Protein AF-A0A2G9U8S4-F1 (afdb_monomer)

Mean predicted aligned error: 13.21 Å

InterPro domains:
  IPR004245 Protein of unknown function DUF229 [PF02995] (72-322)
  IPR004245 Protein of unknown function DUF229 [PTHR10974] (72-322)
  IPR004245 Protein of unknown function DUF229 [cd16021] (72-322)
  IPR017850 Alkaline-phosphatase-like, core domain superfamily [SSF53649] (134-239)

pLDDT: mean 77.49, std 20.23, range [31.69, 98.19]

Foldseek 3Di:
DDDDDDDDDDPPVDPDDPPDDCPPPVNVVVDPPPDDVCPPPPPPDDQQWDDDPNWIWGNDPDDPPGDTDFDDFLVFLVCCCCVFQVWDKQQQEFEPDQDLAQLVCCQWAVWGADKADDVVVVDDIRDGPDYPCRQFADACLPGRTLQNLCVVLFAAEAEEELALCDRSQPPHGDYHPDDSGNYYCNVVRCCLVVVVDPVSVVCPDVVNVDDSVVVQLVVVVVQVVPPPPHHHDYDYHYCVQPVPFLVSSNVCSVVSSVSVDVVGDDGDDDDHRPPCSRRPIDIDGDDPCCVVPHCVSVVSNVVSVDNHYSNVVSVVSVVVSD

Sequence (322 aa):
SAKASDKADRPLDGCILPNFDPWDKDILPFVELDYDPLKNCHRKFKPLTKLRKGNLTIDVDDNNDNITCWGRNLPQTVQFLEKAMQAVSFPYLNRIGLNSRPNGVAMWFGKRMERVDRSLFGLPSLEVDWTYESFCYRYLDNETTLFKEFSNKGYKTLLAEDWMKGTLNWPDCWGFRNQPTDHYMRPFQVALEKNASKVLENTYSPANCIEQHRDVLRYLQDFIHSYKDHPKFGWIWLSLLSHSRESGTIHADSDFQRFLLDNKEKIARTKLGNLEENNPMFLMTVPKSLREGTDILSILRENAARLQTPYDIRATFLDIIK

Radius of gyration: 25.98 Å; Cα contacts (8 Å, |Δi|>4): 400; chains: 1; bounding box: 72×68×66 Å

Nearest PDB structures (foldseek):
  9fvt-assembly1_D  TM=5.138E-01  e=4.220E+00  Ochrovirga pacifica

Secondary structure (DSSP, 8-state):
----------TTS--------TT-TTTGGG--TT--TTTT--TTPPPSEEEETTEEEE--TTS----B----SSHHHHHHHHHHH-PEEETTBPPSSSSHHHHHHHHHT----S-B--GGGT---B--SS-HHHHHTSB-TTS--HHHHHHHTT-EEEEEES-TT-TTTTTT--B-SS-SSSEE-HHHHHHHHTT-SHHHHHHTSGGGT--HHHHHHHHHHHHHHS-TTS-EEEEEE--TTTSS-THHHHHHHHHHHHHHHHTT--------TTTSTTS--EEE---HHHHHHSTHHHHHHHHHTS-B-HHHHHHHHHHHT-

Structure (mmCIF, N/CA/C/O backbone):
data_AF-A0A2G9U8S4-F1
#
_entry.id   AF-A0A2G9U8S4-F1
#
loop_
_atom_site.group_PDB
_atom_site.id
_atom_site.type_symbol
_atom_site.label_atom_id
_atom_site.label_alt_id
_atom_site.label_comp_id
_atom_site.label_asym_id
_atom_site.label_entity_id
_atom_site.label_seq_id
_atom_site.pdbx_PDB_ins_code
_atom_site.Cartn_x
_atom_site.Cartn_y
_atom_site.Cartn_z
_atom_site.occupancy
_atom_site.B_iso_or_equiv
_atom_site.auth_seq_id
_atom_site.auth_comp_id
_atom_site.auth_asym_id
_atom_site.auth_atom_id
_atom_site.pdbx_PDB_model_num
ATOM 1 N N . SER A 1 1 ? -51.818 6.115 -38.398 1.00 36.47 1 SER A N 1
ATOM 2 C CA 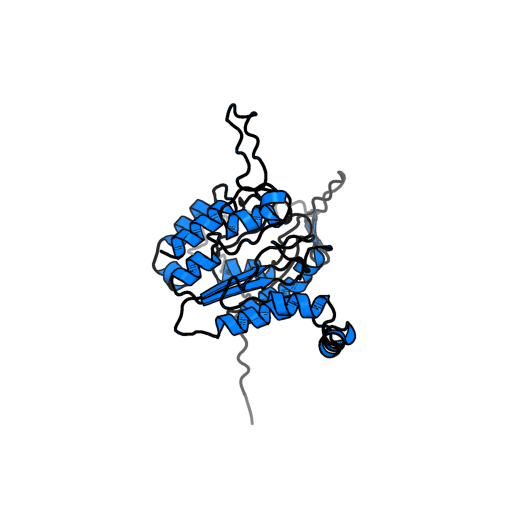. SER A 1 1 ? -50.624 6.983 -38.291 1.00 36.47 1 SER A CA 1
ATOM 3 C C . SER A 1 1 ? -49.948 6.757 -36.952 1.00 36.47 1 SER A C 1
ATOM 5 O O . SER A 1 1 ? -50.649 6.411 -36.012 1.00 36.47 1 SER A O 1
ATOM 7 N N . ALA A 1 2 ? -48.622 6.887 -36.864 1.00 38.19 2 ALA A N 1
ATOM 8 C CA . ALA A 1 2 ? -47.850 6.472 -35.687 1.00 38.19 2 ALA A CA 1
ATOM 9 C C . ALA A 1 2 ? -47.648 7.579 -34.634 1.00 38.19 2 ALA A C 1
ATOM 11 O O . ALA A 1 2 ? -47.586 8.757 -34.988 1.00 38.19 2 ALA A O 1
ATOM 12 N N . LYS A 1 3 ? -47.490 7.155 -33.370 1.00 31.80 3 LYS A N 1
ATOM 13 C CA . LYS A 1 3 ? -46.735 7.758 -32.246 1.00 31.80 3 LYS A CA 1
ATOM 14 C C . LYS A 1 3 ? -46.952 6.860 -31.010 1.00 31.80 3 LYS A C 1
ATOM 16 O O . LYS A 1 3 ? -48.068 6.395 -30.827 1.00 31.80 3 LYS A O 1
ATOM 21 N N . ALA A 1 4 ? -45.972 6.573 -30.157 1.00 33.94 4 ALA A N 1
ATOM 22 C CA . ALA A 1 4 ? -44.523 6.782 -30.251 1.00 33.94 4 ALA A CA 1
ATOM 23 C C . ALA A 1 4 ? -43.801 5.608 -29.551 1.00 33.94 4 ALA A C 1
ATOM 25 O O . ALA A 1 4 ? -44.427 4.886 -28.783 1.00 33.94 4 ALA A O 1
ATOM 26 N N . SER A 1 5 ? -42.511 5.405 -29.829 1.00 33.69 5 SER A N 1
ATOM 27 C CA . SER A 1 5 ? -41.671 4.391 -29.171 1.00 33.69 5 SER A CA 1
ATOM 28 C C . SER A 1 5 ? -40.697 5.053 -28.199 1.00 33.69 5 SER A C 1
ATOM 30 O O . SER A 1 5 ? -40.044 6.030 -28.575 1.00 33.69 5 SER A O 1
ATOM 32 N N . ASP A 1 6 ? -40.576 4.514 -26.989 1.00 37.12 6 ASP A N 1
ATOM 33 C CA . ASP A 1 6 ? -39.844 5.148 -25.894 1.00 37.12 6 ASP A CA 1
ATOM 34 C C . ASP A 1 6 ? -38.343 5.356 -26.136 1.00 37.12 6 ASP A C 1
ATOM 36 O O . ASP A 1 6 ? -37.620 4.492 -26.637 1.00 37.12 6 ASP A O 1
ATOM 40 N N . LYS A 1 7 ? -37.856 6.485 -25.617 1.00 36.38 7 LYS A N 1
ATOM 41 C CA . LYS A 1 7 ? -36.543 6.570 -24.978 1.00 36.38 7 LYS A CA 1
ATOM 42 C C . LYS A 1 7 ? -36.768 7.032 -23.544 1.00 36.38 7 LYS A C 1
ATOM 44 O O . LYS A 1 7 ? -37.080 8.197 -23.322 1.00 36.38 7 LYS A O 1
ATOM 49 N N . ALA A 1 8 ? -36.623 6.117 -22.589 1.00 36.41 8 ALA A N 1
ATOM 50 C CA . ALA A 1 8 ? -36.638 6.457 -21.173 1.00 36.41 8 ALA A CA 1
ATOM 51 C C . ALA A 1 8 ? -35.349 7.218 -20.830 1.00 36.41 8 ALA A C 1
ATOM 53 O O . ALA A 1 8 ? -34.271 6.620 -20.769 1.00 36.41 8 ALA A O 1
ATOM 54 N N . ASP A 1 9 ? -35.457 8.536 -20.661 1.00 39.69 9 ASP A N 1
ATOM 55 C CA . ASP A 1 9 ? -34.330 9.374 -20.255 1.00 39.69 9 ASP A CA 1
ATOM 56 C C . ASP A 1 9 ? -34.122 9.332 -18.733 1.00 39.69 9 ASP A C 1
ATOM 58 O O . ASP A 1 9 ? -35.041 9.003 -17.977 1.00 39.69 9 ASP A O 1
ATOM 62 N N . ARG A 1 10 ? -32.893 9.576 -18.265 1.00 42.28 10 ARG A N 1
ATOM 63 C CA . ARG A 1 10 ? -32.496 9.198 -16.893 1.00 42.28 10 ARG A CA 1
ATOM 64 C C . 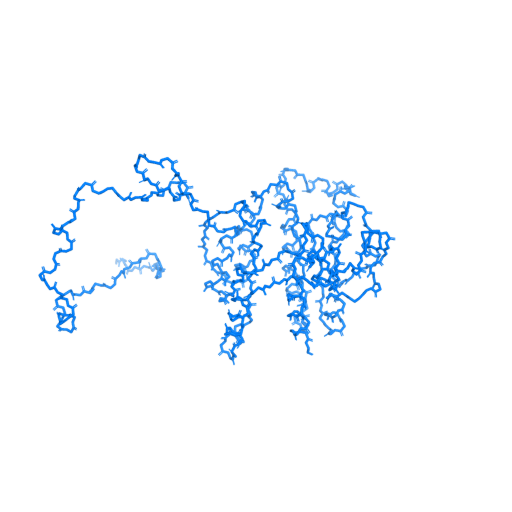ARG A 1 10 ? -32.605 10.361 -15.894 1.00 42.28 10 ARG A C 1
ATOM 66 O O . ARG A 1 10 ? -32.257 11.484 -16.249 1.00 42.28 10 ARG A O 1
ATOM 73 N N . PRO A 1 11 ? -32.979 10.118 -14.615 1.00 39.12 11 PRO A N 1
ATOM 74 C CA . PRO A 1 11 ? -33.321 11.187 -13.657 1.00 39.12 11 PRO A CA 1
ATOM 75 C C . PRO A 1 11 ? -32.170 12.086 -13.157 1.00 39.12 11 PRO A C 1
ATOM 77 O O . PRO A 1 11 ? -32.329 12.749 -12.137 1.00 39.12 11 PRO A O 1
ATOM 80 N N . LEU A 1 12 ? -31.005 12.086 -13.812 1.00 37.12 12 LEU A N 1
ATOM 81 C CA . LEU A 1 12 ? -29.818 12.853 -13.406 1.00 37.12 12 LEU A CA 1
ATOM 82 C C . LEU A 1 12 ? -29.376 13.901 -14.438 1.00 37.12 12 LEU A C 1
ATOM 84 O O . LEU A 1 12 ? -28.615 14.797 -14.087 1.00 37.12 12 LEU A O 1
ATOM 88 N N . ASP A 1 13 ? -29.883 13.841 -15.673 1.00 45.78 13 ASP A N 1
ATOM 89 C CA . ASP A 1 13 ? -29.534 14.795 -16.737 1.00 45.78 13 ASP A CA 1
ATOM 90 C C . ASP A 1 13 ? -30.375 16.100 -16.672 1.00 45.78 13 ASP A C 1
ATOM 92 O O . ASP A 1 13 ? -30.233 16.990 -17.510 1.00 45.78 13 ASP A O 1
ATOM 96 N N . GLY A 1 14 ? -31.219 16.256 -15.639 1.00 38.72 14 GLY A N 1
ATOM 97 C CA . GLY A 1 14 ? -32.027 17.453 -15.381 1.00 38.72 14 GLY A CA 1
ATOM 98 C C . GLY A 1 14 ? -32.088 17.822 -13.897 1.00 38.72 14 GLY A C 1
ATOM 99 O O . GLY A 1 14 ? -32.957 17.346 -13.170 1.00 38.72 14 GLY A O 1
ATOM 100 N N . CYS A 1 15 ? -31.203 18.718 -13.446 1.00 37.16 15 CYS A N 1
ATOM 101 C CA . CYS A 1 15 ? -31.242 19.277 -12.090 1.00 37.16 15 CYS A CA 1
ATOM 102 C C . CYS A 1 15 ? -32.335 20.358 -11.977 1.00 37.16 15 CYS A C 1
ATOM 104 O O . CYS A 1 15 ? -32.058 21.558 -11.973 1.00 37.16 15 CYS A O 1
ATOM 106 N N . ILE A 1 16 ? -33.595 19.923 -11.938 1.00 45.78 16 ILE A N 1
ATOM 107 C CA . ILE A 1 16 ? -34.746 20.796 -11.694 1.00 45.78 16 ILE A CA 1
ATOM 108 C C . ILE A 1 16 ? -34.850 21.010 -10.181 1.00 45.78 16 ILE A C 1
ATOM 110 O O . ILE A 1 16 ? -35.323 20.141 -9.450 1.00 45.78 16 ILE A O 1
ATOM 114 N N . LEU A 1 17 ? -34.387 22.172 -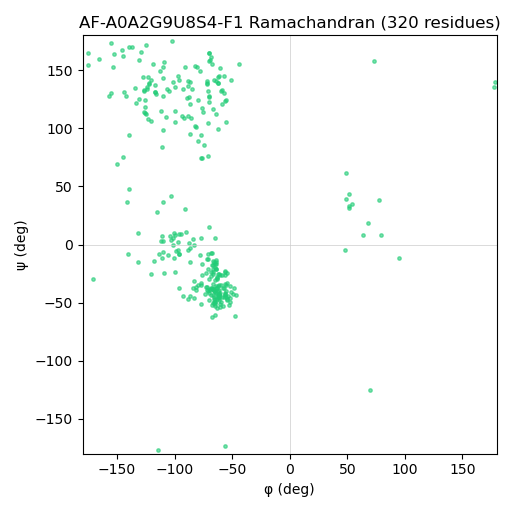9.712 1.00 41.75 17 LEU A N 1
ATOM 115 C CA . LEU A 1 17 ? -34.677 22.640 -8.355 1.00 41.75 17 LEU A CA 1
ATOM 116 C C . LEU A 1 17 ? -36.201 22.720 -8.153 1.00 41.75 17 LEU A C 1
ATOM 118 O O . LEU A 1 17 ? -36.907 23.082 -9.100 1.00 41.75 17 LEU A O 1
ATOM 122 N N . PRO A 1 18 ? -36.731 22.430 -6.948 1.00 42.59 18 PRO A N 1
ATOM 123 C CA . PRO A 1 18 ? -38.148 22.626 -6.680 1.00 42.59 18 PRO A CA 1
ATOM 124 C C . PRO A 1 18 ? -38.525 24.082 -6.952 1.00 42.59 18 PRO A C 1
ATOM 126 O O . PRO A 1 18 ? -37.860 25.000 -6.468 1.00 42.59 18 PRO A O 1
ATOM 129 N N . ASN A 1 19 ? -39.598 24.297 -7.713 1.00 40.53 19 ASN A N 1
ATOM 130 C CA . ASN A 1 19 ? -40.160 25.627 -7.907 1.00 40.53 19 ASN A CA 1
ATOM 131 C C . ASN A 1 19 ? -40.948 26.019 -6.649 1.00 40.53 19 ASN A C 1
ATOM 133 O O . ASN A 1 19 ? -42.177 25.956 -6.637 1.00 40.53 19 ASN A O 1
ATOM 137 N N . PHE A 1 20 ? -40.218 26.353 -5.583 1.00 51.62 20 PHE A N 1
ATOM 138 C CA . PHE A 1 20 ? -40.775 26.952 -4.376 1.00 51.62 20 PHE A CA 1
ATOM 139 C C . PHE A 1 20 ? -41.520 28.228 -4.765 1.00 51.62 20 PHE A C 1
ATOM 141 O O . PHE A 1 20 ? -40.928 29.121 -5.373 1.00 51.62 20 PHE A O 1
ATOM 148 N N . ASP A 1 21 ? -42.802 28.313 -4.421 1.00 55.25 21 ASP A N 1
ATOM 149 C CA . ASP A 1 21 ? -43.529 29.574 -4.496 1.00 55.25 21 ASP A CA 1
ATOM 150 C C . ASP A 1 21 ? -43.081 30.445 -3.307 1.00 55.25 21 ASP A C 1
ATOM 152 O O . ASP A 1 21 ? -43.331 30.068 -2.160 1.00 55.25 21 ASP A O 1
ATOM 156 N N . PRO A 1 22 ? -42.398 31.587 -3.521 1.00 51.09 22 PRO A N 1
ATOM 157 C CA . PRO A 1 22 ? -42.000 32.467 -2.423 1.00 51.09 22 PRO A CA 1
ATOM 158 C C . PRO A 1 22 ? -43.204 33.158 -1.756 1.00 51.09 22 PRO A C 1
ATOM 160 O O . PRO A 1 22 ? -43.032 33.810 -0.729 1.00 51.09 22 PRO A O 1
ATOM 163 N N . TRP A 1 23 ? -44.408 33.012 -2.322 1.00 54.31 23 TRP A N 1
ATOM 164 C CA . TRP A 1 23 ? -45.676 33.490 -1.773 1.00 54.31 23 TRP A CA 1
ATOM 165 C C . TRP A 1 23 ? -46.491 32.381 -1.090 1.00 54.31 23 TRP A C 1
ATOM 167 O O . TRP A 1 23 ? -47.654 32.606 -0.739 1.00 54.31 23 TRP A O 1
ATOM 177 N N . ASP A 1 24 ? -45.906 31.194 -0.880 1.00 69.62 24 ASP A N 1
ATOM 178 C CA . ASP A 1 24 ? -46.537 30.141 -0.087 1.00 69.62 24 ASP A CA 1
ATOM 179 C C . ASP A 1 24 ? -46.811 30.639 1.344 1.00 69.62 24 ASP A C 1
ATOM 181 O O . ASP A 1 24 ? -45.967 31.249 2.006 1.00 69.62 24 ASP A O 1
ATOM 185 N N . LYS A 1 25 ? -48.028 30.381 1.822 1.00 65.19 25 LYS A N 1
ATOM 186 C CA . LYS A 1 25 ? -48.571 30.914 3.077 1.00 65.19 25 LYS A CA 1
ATOM 187 C C . LYS A 1 25 ? -47.845 30.379 4.308 1.00 65.19 25 LYS A C 1
ATOM 189 O O . LYS A 1 25 ? -47.819 31.075 5.320 1.00 65.19 25 LYS A O 1
ATOM 194 N N . ASP A 1 26 ? -47.239 29.201 4.200 1.00 59.72 26 ASP A N 1
ATOM 195 C CA . ASP A 1 26 ? -46.466 28.583 5.275 1.00 59.72 26 ASP A CA 1
ATOM 196 C C . ASP A 1 26 ? -44.997 29.059 5.262 1.00 59.72 26 ASP A C 1
ATOM 198 O O . ASP A 1 26 ? -44.288 28.916 6.258 1.00 59.72 26 ASP A O 1
ATOM 202 N N . ILE A 1 27 ? -44.544 29.677 4.160 1.00 51.44 27 ILE A N 1
ATOM 203 C CA . ILE A 1 27 ? -43.186 30.223 3.982 1.00 51.44 27 ILE A CA 1
ATOM 204 C C . ILE A 1 27 ? -43.141 31.731 4.285 1.00 51.44 27 ILE A C 1
ATOM 206 O O . ILE A 1 27 ? -42.187 32.198 4.907 1.00 51.44 27 ILE A O 1
ATOM 210 N N . LEU A 1 28 ? -44.182 32.488 3.918 1.00 53.72 28 LEU A N 1
ATOM 211 C CA . LEU A 1 28 ? -44.285 33.940 4.130 1.00 53.72 28 LEU A CA 1
ATOM 212 C C . LEU A 1 28 ? -43.953 34.439 5.559 1.00 53.72 28 LEU A C 1
ATOM 214 O O . LEU A 1 28 ? -43.308 35.481 5.656 1.00 53.72 28 LEU A O 1
ATOM 218 N N . PRO A 1 29 ? -44.296 33.743 6.667 1.00 63.38 29 PRO A N 1
ATOM 219 C CA . PRO A 1 29 ? -43.906 34.163 8.021 1.00 63.38 29 PRO A CA 1
ATOM 220 C C . PRO A 1 29 ? -42.391 34.168 8.284 1.00 63.38 29 PRO A C 1
ATOM 222 O O . PRO A 1 29 ? -41.948 34.734 9.282 1.00 63.38 29 PRO A O 1
ATOM 225 N N . PHE A 1 30 ? -41.604 33.526 7.416 1.00 51.59 30 PHE A N 1
ATOM 226 C CA . PHE A 1 30 ? -40.152 33.368 7.530 1.00 51.59 30 PHE A CA 1
ATOM 227 C C . PHE A 1 30 ? -39.372 34.157 6.464 1.00 51.59 30 PHE A C 1
ATOM 229 O O . PHE A 1 30 ? -38.144 34.064 6.415 1.00 51.59 30 PHE A O 1
ATOM 236 N N . VAL A 1 31 ? -40.059 34.933 5.616 1.00 49.81 31 VAL A N 1
ATOM 237 C CA . VAL A 1 31 ? -39.453 35.753 4.557 1.00 49.81 31 VAL A CA 1
ATOM 238 C C . VAL A 1 31 ? -39.614 37.231 4.898 1.00 49.81 31 VAL A C 1
ATOM 240 O O . VAL A 1 31 ? -40.717 37.771 4.915 1.00 49.81 31 VAL A O 1
ATOM 243 N N . GLU A 1 32 ? -38.493 37.910 5.132 1.00 56.72 32 GLU A N 1
ATOM 244 C CA . GLU A 1 32 ? -38.453 39.359 5.339 1.00 56.72 32 GLU A CA 1
ATOM 245 C C . GLU A 1 32 ? -38.658 40.073 3.988 1.00 56.72 32 GLU A C 1
ATOM 247 O O . GLU A 1 32 ? -37.705 40.377 3.280 1.00 56.72 32 GLU A O 1
ATOM 252 N N . LEU A 1 33 ? -39.916 40.293 3.587 1.00 53.53 33 LEU A N 1
ATOM 253 C CA . LEU A 1 33 ? -40.280 40.789 2.245 1.00 53.53 33 LEU A CA 1
ATOM 254 C C . LEU A 1 33 ? -39.663 42.154 1.872 1.00 53.53 33 LEU A C 1
ATOM 256 O O . LEU A 1 33 ? -39.457 42.422 0.689 1.00 53.53 33 LEU A O 1
ATOM 260 N N . ASP A 1 34 ? -39.346 42.995 2.860 1.00 57.78 34 ASP A N 1
ATOM 261 C CA . ASP A 1 34 ? -38.687 44.298 2.671 1.00 57.78 34 ASP A CA 1
ATOM 262 C C . ASP A 1 34 ? -37.142 44.207 2.624 1.00 57.78 34 ASP A C 1
ATOM 264 O O . ASP A 1 34 ? -36.451 45.214 2.407 1.00 57.78 34 ASP A O 1
ATOM 268 N N . TYR A 1 35 ? -36.573 43.008 2.810 1.00 53.31 35 TYR A N 1
ATOM 269 C CA . TYR A 1 35 ? -35.141 42.748 2.682 1.00 53.31 35 TYR A CA 1
ATOM 270 C C . TYR A 1 35 ? -34.742 42.664 1.204 1.00 53.31 35 TYR A C 1
ATOM 272 O O . TYR A 1 35 ? -34.802 41.613 0.571 1.00 53.31 35 TYR A O 1
ATOM 280 N N . ASP A 1 36 ? -34.286 43.788 0.651 1.00 57.53 36 ASP A N 1
ATOM 281 C CA . ASP A 1 36 ? -33.567 43.823 -0.625 1.00 57.53 36 ASP A CA 1
ATOM 282 C C . ASP A 1 36 ? -32.076 43.473 -0.393 1.00 57.53 36 ASP A C 1
ATOM 284 O O . ASP A 1 36 ? -31.309 44.346 0.038 1.00 57.53 36 ASP A O 1
ATOM 288 N N . PRO A 1 37 ? -31.615 42.237 -0.698 1.00 51.28 37 PRO A N 1
ATOM 289 C CA . PRO A 1 37 ? -30.210 41.854 -0.5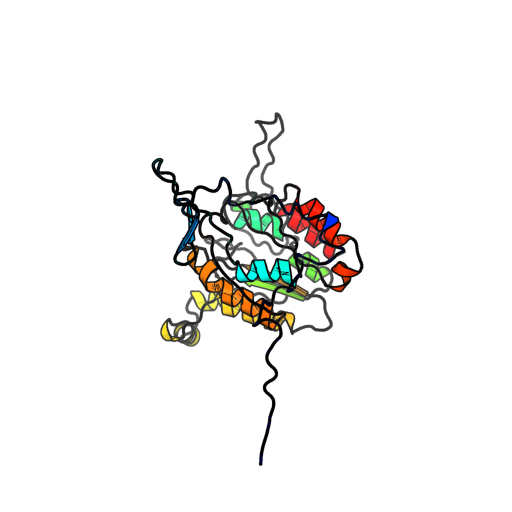37 1.00 51.28 37 PRO A CA 1
ATOM 290 C C . PRO A 1 37 ? -29.267 42.631 -1.465 1.00 51.28 37 PRO A C 1
ATOM 292 O O . PRO A 1 37 ? -28.059 42.642 -1.236 1.00 51.28 37 PRO A O 1
ATOM 295 N N . LEU A 1 38 ? -29.788 43.277 -2.515 1.00 52.16 38 LEU A N 1
ATOM 296 C CA . LEU A 1 38 ? -29.017 44.011 -3.518 1.00 52.16 38 LEU A CA 1
ATOM 297 C C . LEU A 1 38 ? -28.935 45.518 -3.229 1.00 52.16 38 LEU A C 1
ATOM 299 O O . LEU A 1 38 ? -28.142 46.209 -3.878 1.00 52.16 38 LEU A O 1
ATOM 303 N N . LYS A 1 39 ? -29.689 46.020 -2.240 1.00 61.09 39 LYS A N 1
ATOM 304 C CA . LYS A 1 39 ? -29.793 47.440 -1.847 1.00 61.09 39 LYS A CA 1
ATOM 305 C C . LYS A 1 39 ? -28.436 48.105 -1.634 1.00 61.09 39 LYS A C 1
ATOM 307 O O . LYS A 1 39 ? -28.209 49.227 -2.080 1.00 61.09 39 LYS A O 1
ATOM 312 N N . ASN A 1 40 ? -27.528 47.363 -0.998 1.00 62.28 40 ASN A N 1
ATOM 313 C CA . ASN A 1 40 ? -26.168 47.784 -0.665 1.00 62.28 40 ASN A CA 1
ATOM 314 C C . ASN A 1 40 ? -25.091 47.035 -1.482 1.00 62.28 40 ASN A C 1
ATOM 316 O O . ASN A 1 40 ? -23.899 47.186 -1.214 1.00 62.28 40 ASN A O 1
ATOM 320 N N . CYS A 1 41 ? -25.465 46.216 -2.474 1.00 52.53 41 CYS A N 1
ATOM 321 C CA . CYS A 1 41 ? -24.487 45.476 -3.273 1.00 52.53 41 CYS A CA 1
ATOM 322 C C . CYS A 1 41 ? -23.691 46.407 -4.195 1.00 52.53 41 CYS A C 1
ATOM 324 O O . CYS A 1 41 ? -24.243 47.118 -5.039 1.00 52.53 41 CYS A O 1
ATOM 326 N N . HIS A 1 42 ? -22.361 46.320 -4.119 1.00 65.44 42 HIS A N 1
ATOM 327 C CA . HIS A 1 42 ? -21.467 46.980 -5.065 1.00 65.44 42 HIS A CA 1
ATOM 328 C C . HIS A 1 42 ? -21.693 46.435 -6.485 1.00 65.44 42 HIS A C 1
ATOM 330 O O . HIS A 1 42 ? -21.127 45.415 -6.865 1.00 65.44 42 HIS A O 1
ATOM 336 N N . ARG A 1 43 ? -22.454 47.151 -7.324 1.00 65.44 43 ARG A N 1
ATOM 337 C CA . ARG A 1 43 ? -22.780 46.752 -8.716 1.00 65.44 43 ARG A CA 1
ATOM 338 C C . ARG A 1 43 ? -21.581 46.696 -9.688 1.00 65.44 43 ARG A C 1
ATOM 340 O O . ARG A 1 43 ? -21.769 46.490 -10.881 1.00 65.44 43 ARG A O 1
ATOM 347 N N . LYS A 1 44 ? -20.354 46.886 -9.188 1.00 65.88 44 LYS A N 1
ATOM 348 C CA . LYS A 1 44 ? -19.075 46.672 -9.895 1.00 65.88 44 LYS A CA 1
ATOM 349 C C . LYS A 1 44 ? -18.283 45.463 -9.362 1.00 65.88 44 LYS A C 1
ATOM 351 O O . LYS A 1 44 ? -17.163 45.238 -9.811 1.00 65.88 44 LYS A O 1
ATOM 356 N N . PHE A 1 45 ? -18.829 44.714 -8.400 1.00 55.47 45 PHE A N 1
ATOM 357 C CA . PHE A 1 45 ? -18.202 43.523 -7.832 1.00 55.47 45 PHE A CA 1
ATOM 358 C C . PHE A 1 45 ? -17.939 42.479 -8.924 1.00 55.47 45 PHE A C 1
ATOM 360 O O . PHE A 1 45 ? -18.862 42.012 -9.593 1.00 55.47 45 PHE A O 1
ATOM 367 N N . LYS A 1 46 ? -16.668 42.108 -9.092 1.00 60.06 46 LYS A N 1
ATOM 368 C CA . LYS A 1 46 ? -16.267 40.918 -9.845 1.00 60.06 46 LYS A CA 1
ATOM 369 C C . LYS A 1 46 ? -16.258 39.736 -8.866 1.00 60.06 46 LYS A C 1
ATOM 371 O O . LYS A 1 46 ? -15.776 39.919 -7.748 1.00 60.06 46 LYS A O 1
ATOM 376 N N . PRO A 1 47 ? -16.709 38.531 -9.253 1.00 54.03 47 PRO A N 1
ATOM 377 C CA . PRO A 1 47 ? -16.466 37.335 -8.456 1.00 54.03 47 PRO A CA 1
ATOM 378 C C . PRO A 1 47 ? -14.963 37.164 -8.213 1.00 54.03 47 PRO A C 1
ATOM 380 O O . PRO A 1 47 ? -14.194 37.100 -9.170 1.00 54.03 47 PRO A O 1
ATOM 383 N N . LEU A 1 48 ? -14.562 37.075 -6.942 1.00 55.78 48 LEU A N 1
ATOM 384 C CA . LEU A 1 48 ? -13.159 36.916 -6.539 1.00 55.78 48 LEU A CA 1
ATOM 385 C C . LEU A 1 48 ? -12.541 35.596 -7.019 1.00 55.78 48 LEU A C 1
ATOM 387 O O . LEU A 1 48 ? -11.332 35.437 -6.945 1.00 55.78 48 LEU A O 1
ATOM 391 N N . THR A 1 49 ? -13.335 34.629 -7.486 1.00 53.38 49 THR A N 1
ATOM 392 C CA . THR A 1 49 ? -12.848 33.314 -7.916 1.00 53.38 49 THR A CA 1
ATOM 393 C C . THR A 1 49 ? -13.240 33.002 -9.356 1.00 53.38 49 THR A C 1
ATOM 395 O O . THR A 1 49 ? -14.327 33.345 -9.830 1.00 53.38 49 THR A O 1
ATOM 398 N N . LYS A 1 50 ? -12.340 32.323 -10.075 1.00 61.91 50 LYS A N 1
ATOM 399 C CA . LYS A 1 50 ? -12.520 31.971 -11.484 1.00 61.91 50 LYS A CA 1
ATOM 400 C C . LYS A 1 50 ? -11.969 30.583 -11.780 1.00 61.91 50 LYS A C 1
ATOM 402 O O . LYS A 1 50 ? -10.817 30.283 -11.489 1.00 61.91 50 LYS A O 1
ATOM 407 N N . LEU A 1 51 ? -12.784 29.732 -12.400 1.00 45.31 51 LEU A N 1
ATOM 408 C CA . LEU A 1 51 ? -12.362 28.399 -12.826 1.00 45.31 51 LEU A CA 1
ATOM 409 C C . LEU A 1 51 ? -11.730 28.472 -14.227 1.00 45.31 51 LEU A C 1
ATOM 411 O O . LEU A 1 51 ? -12.386 28.877 -15.188 1.00 45.31 51 LEU A O 1
ATOM 415 N N . ARG A 1 52 ? -10.463 28.064 -14.374 1.00 51.84 52 ARG A N 1
ATOM 416 C CA . ARG A 1 52 ? -9.776 27.945 -15.675 1.00 51.84 52 ARG A CA 1
ATOM 417 C C . ARG A 1 52 ? -9.036 26.609 -15.775 1.00 51.84 52 ARG A C 1
ATOM 419 O O . ARG A 1 52 ? -8.150 26.329 -14.978 1.00 51.84 52 ARG A O 1
ATOM 426 N N . LYS A 1 53 ? -9.367 25.794 -16.787 1.00 43.59 53 LYS A N 1
ATOM 427 C CA . LYS A 1 53 ? -8.709 24.498 -17.089 1.00 43.59 53 LYS A CA 1
ATOM 428 C C . LYS A 1 53 ? -8.593 23.530 -15.886 1.00 43.59 53 LYS A C 1
ATOM 430 O O . LYS A 1 53 ? -7.652 22.747 -15.820 1.00 43.59 53 LYS A O 1
ATOM 435 N N . GLY A 1 54 ? -9.549 23.580 -14.954 1.00 40.62 54 GLY A N 1
ATOM 436 C CA . GLY A 1 54 ? -9.571 22.758 -13.735 1.00 40.62 54 GLY A CA 1
ATOM 437 C C . GLY A 1 54 ? -8.978 23.422 -12.486 1.00 40.62 54 GLY A C 1
ATOM 438 O O . GLY A 1 54 ? -9.214 22.925 -11.391 1.00 40.62 54 GLY A O 1
ATOM 439 N N . ASN A 1 55 ? -8.286 24.558 -12.616 1.00 41.03 55 ASN A N 1
ATOM 440 C CA . ASN A 1 55 ? -7.782 25.326 -11.477 1.00 41.03 55 ASN A CA 1
ATOM 441 C C . ASN A 1 55 ? -8.796 26.404 -11.071 1.00 41.03 55 ASN A C 1
ATOM 443 O O . ASN A 1 55 ? -9.285 27.144 -11.930 1.00 41.03 55 ASN A O 1
ATOM 447 N N . LEU A 1 56 ? -9.068 26.530 -9.771 1.00 44.59 56 LEU A N 1
ATOM 448 C CA . LEU A 1 56 ? -9.761 27.681 -9.193 1.00 44.59 56 LEU A CA 1
ATOM 449 C C . LEU A 1 56 ? -8.712 28.743 -8.837 1.00 44.59 56 LEU A C 1
ATOM 451 O O . LEU A 1 56 ? -7.902 28.525 -7.940 1.00 44.59 56 LEU A O 1
ATOM 455 N N . THR A 1 57 ? -8.702 29.865 -9.555 1.00 51.78 57 THR A N 1
ATOM 456 C CA . THR A 1 57 ? -7.820 31.010 -9.280 1.00 51.78 57 THR A CA 1
ATOM 457 C C . THR A 1 57 ? -8.594 32.082 -8.526 1.00 51.78 57 THR A C 1
ATOM 459 O O . THR A 1 57 ? -9.724 32.385 -8.919 1.00 51.78 57 THR A O 1
ATOM 462 N N . ILE A 1 58 ? -8.002 32.667 -7.483 1.00 54.75 58 ILE A N 1
ATOM 463 C CA . ILE A 1 58 ? -8.581 33.824 -6.792 1.00 54.75 58 ILE A CA 1
ATOM 464 C C . ILE A 1 58 ? -7.991 35.104 -7.409 1.00 54.75 58 ILE A C 1
ATOM 466 O O . ILE A 1 58 ? -6.801 35.360 -7.256 1.00 54.75 58 ILE A O 1
ATOM 470 N N . ASP A 1 59 ? -8.808 35.878 -8.127 1.00 54.94 59 ASP A N 1
ATOM 471 C CA . ASP A 1 59 ? -8.450 37.213 -8.628 1.00 54.94 59 ASP A CA 1
ATOM 472 C C . ASP A 1 59 ? -8.608 38.212 -7.456 1.00 54.94 59 ASP A C 1
ATOM 474 O O . ASP A 1 59 ? -9.688 38.770 -7.241 1.00 54.94 59 ASP A O 1
ATOM 478 N N . VAL A 1 60 ? -7.542 38.405 -6.666 1.00 53.25 60 VAL A N 1
ATOM 479 C CA . VAL A 1 60 ? -7.440 39.463 -5.640 1.00 53.25 60 VAL A CA 1
ATOM 480 C C . VAL A 1 60 ? -6.615 40.616 -6.215 1.00 53.25 60 VAL A C 1
ATOM 482 O O . VAL A 1 60 ? -5.434 40.434 -6.510 1.00 53.25 60 VAL A O 1
ATOM 485 N N . ASP A 1 61 ? -7.227 41.790 -6.392 1.00 49.94 61 ASP A N 1
ATOM 486 C CA . ASP A 1 61 ? -6.535 42.965 -6.941 1.00 49.94 61 ASP A CA 1
ATOM 487 C C . ASP A 1 61 ? -5.385 43.438 -5.997 1.00 49.94 61 ASP A C 1
ATOM 489 O O . ASP A 1 61 ? -5.506 43.444 -4.770 1.00 49.94 61 ASP A O 1
ATOM 493 N N . ASP A 1 62 ? -4.264 43.842 -6.604 1.00 49.28 62 ASP A N 1
ATOM 494 C CA . ASP A 1 62 ? -3.146 44.642 -6.062 1.00 49.28 62 ASP A CA 1
ATOM 495 C C . ASP A 1 62 ? -2.252 44.135 -4.899 1.00 49.28 62 ASP A C 1
ATOM 497 O O . ASP A 1 62 ? -1.373 44.884 -4.478 1.00 49.28 62 ASP A O 1
ATOM 501 N N . ASN A 1 63 ? -2.332 42.880 -4.423 1.00 47.53 63 ASN A N 1
ATOM 502 C CA . ASN A 1 63 ? -1.293 42.321 -3.516 1.00 47.53 63 ASN A CA 1
ATOM 503 C C . ASN A 1 63 ? -0.890 40.847 -3.766 1.00 47.53 63 ASN A C 1
ATOM 505 O O . ASN A 1 63 ? -0.770 40.058 -2.838 1.00 47.53 63 ASN A O 1
ATOM 509 N N . ASN A 1 64 ? -0.634 40.513 -5.037 1.00 46.81 64 ASN A N 1
ATOM 510 C CA . ASN A 1 64 ? 0.304 39.504 -5.588 1.00 46.81 64 ASN A CA 1
ATOM 511 C C . ASN A 1 64 ? 0.379 38.041 -5.053 1.00 46.81 64 ASN A C 1
ATOM 513 O O . ASN A 1 64 ? 1.076 37.231 -5.668 1.00 46.81 64 ASN A O 1
ATOM 517 N N . ASP A 1 65 ? -0.338 37.644 -4.001 1.00 43.12 65 ASP A N 1
ATOM 518 C CA . ASP A 1 65 ? -0.431 36.249 -3.547 1.00 43.12 65 ASP A CA 1
ATOM 519 C C . ASP A 1 65 ? -1.553 35.509 -4.293 1.00 43.12 65 ASP A C 1
ATOM 521 O O . ASP A 1 65 ? -2.727 35.530 -3.917 1.00 43.12 65 ASP A O 1
ATOM 525 N N . ASN A 1 66 ? -1.180 34.808 -5.368 1.00 46.47 66 ASN A N 1
ATOM 526 C CA . ASN A 1 66 ? -2.076 33.933 -6.132 1.00 46.47 66 ASN A CA 1
ATOM 527 C C . ASN A 1 66 ? -2.430 32.662 -5.332 1.00 46.47 66 ASN A C 1
ATOM 529 O O . ASN A 1 66 ? -1.912 31.573 -5.608 1.00 46.47 66 ASN A O 1
ATOM 533 N N . ILE A 1 67 ? -3.329 32.791 -4.348 1.00 43.50 67 ILE A N 1
ATOM 534 C CA . ILE A 1 67 ? -3.827 31.675 -3.530 1.00 43.50 67 ILE A CA 1
ATOM 535 C C . ILE A 1 67 ? -4.405 30.595 -4.452 1.00 43.50 67 ILE A C 1
ATOM 537 O O . ILE A 1 67 ? -5.484 30.730 -5.030 1.00 43.50 67 ILE A O 1
ATOM 541 N N . THR A 1 68 ? -3.652 29.506 -4.591 1.00 41.91 68 THR A N 1
ATOM 542 C CA . THR A 1 68 ? -3.979 28.381 -5.465 1.00 41.91 68 THR A CA 1
ATOM 543 C C . THR A 1 68 ? -4.398 27.201 -4.601 1.00 41.91 68 THR A C 1
ATOM 545 O O . THR A 1 68 ? -3.575 26.610 -3.904 1.00 41.91 68 THR A O 1
ATOM 548 N N . CYS A 1 69 ? -5.682 26.850 -4.639 1.00 38.69 69 CYS A N 1
ATOM 549 C CA . CYS A 1 69 ? -6.203 25.674 -3.949 1.00 38.69 69 CYS A CA 1
ATOM 550 C C . CYS A 1 69 ? -5.915 24.405 -4.766 1.00 38.69 69 CYS A C 1
ATOM 552 O O . CYS A 1 69 ? -6.327 24.294 -5.921 1.00 38.69 69 CYS A O 1
ATOM 554 N N . TRP A 1 70 ? -5.252 23.429 -4.147 1.00 40.38 70 TRP A N 1
ATOM 555 C CA . TRP A 1 70 ? -4.969 22.117 -4.732 1.00 40.38 70 TRP A CA 1
ATOM 556 C C . TRP A 1 70 ? -5.915 21.082 -4.080 1.00 40.38 70 TRP A C 1
ATOM 558 O O . TRP A 1 70 ? -6.029 21.065 -2.856 1.00 40.38 70 TRP A O 1
ATOM 568 N N . GLY A 1 71 ? -6.592 20.221 -4.859 1.00 47.59 71 GLY A N 1
ATOM 569 C CA . GLY A 1 71 ? -7.569 19.229 -4.353 1.00 47.59 71 GLY A CA 1
ATOM 570 C C . GLY A 1 71 ? -7.244 17.787 -4.769 1.00 47.59 71 GLY A C 1
ATOM 571 O O . GLY A 1 71 ? -6.915 17.577 -5.932 1.00 47.59 71 GLY A O 1
ATOM 572 N N . ARG A 1 72 ? -7.315 16.833 -3.818 1.00 59.94 72 ARG A N 1
ATOM 573 C CA . ARG A 1 72 ? -6.541 15.562 -3.746 1.00 59.94 72 ARG A CA 1
ATOM 574 C C . ARG A 1 72 ? -6.370 14.705 -5.018 1.00 59.94 72 ARG A C 1
ATOM 576 O O . ARG A 1 72 ? -7.149 14.759 -5.968 1.00 59.94 72 ARG A O 1
ATOM 583 N N . ASN A 1 73 ? -5.298 13.908 -5.029 1.00 64.06 73 ASN A N 1
ATOM 584 C CA . ASN A 1 73 ? -5.018 12.909 -6.054 1.00 64.06 73 ASN A CA 1
ATOM 585 C C . ASN A 1 73 ? -6.010 11.760 -5.930 1.00 64.06 73 ASN A C 1
ATOM 587 O O . ASN A 1 73 ? -6.725 11.611 -4.944 1.00 64.06 73 ASN A O 1
ATOM 591 N N . LEU A 1 74 ? -6.063 10.961 -6.990 1.00 72.00 74 LEU A N 1
ATOM 592 C CA . LEU A 1 74 ? -7.086 9.945 -7.169 1.00 72.00 74 LEU A CA 1
ATOM 593 C C . LEU A 1 74 ? -8.535 10.458 -6.934 1.00 72.00 74 LEU A C 1
ATOM 595 O O . LEU A 1 74 ? -9.331 9.750 -6.327 1.00 72.00 74 LEU A O 1
ATOM 599 N N . PRO A 1 75 ? -8.927 11.682 -7.348 1.00 70.56 75 PRO A N 1
ATOM 600 C CA . PRO A 1 75 ? -10.178 12.294 -6.892 1.00 70.56 75 PRO A CA 1
ATOM 601 C C . PRO A 1 75 ? -11.430 11.586 -7.417 1.00 70.56 75 PRO A C 1
ATOM 603 O O . PRO A 1 75 ? -12.443 11.584 -6.722 1.00 70.56 75 PRO A O 1
ATOM 606 N N . GLN A 1 76 ? -11.357 10.923 -8.579 1.00 68.00 76 GLN A N 1
ATOM 607 C CA . GLN A 1 76 ? -12.397 9.983 -9.013 1.00 68.00 76 GLN A CA 1
ATOM 608 C C . GLN A 1 76 ? -12.546 8.844 -8.017 1.00 68.00 76 GLN A C 1
ATOM 610 O O . GLN A 1 76 ? -13.654 8.545 -7.573 1.00 68.00 76 GLN A O 1
ATOM 615 N N . THR A 1 77 ? -11.430 8.230 -7.645 1.00 74.75 77 THR A N 1
ATOM 616 C CA . THR A 1 77 ? -11.378 7.138 -6.675 1.00 74.75 77 THR A CA 1
ATOM 617 C C . THR A 1 77 ? -11.872 7.582 -5.291 1.00 74.75 77 THR A C 1
ATOM 619 O O . THR A 1 77 ? -12.708 6.906 -4.698 1.00 74.75 77 THR A O 1
ATOM 622 N N . VAL A 1 78 ? -11.444 8.750 -4.804 1.00 78.00 78 VAL A N 1
ATOM 623 C CA . VAL A 1 78 ? -11.828 9.332 -3.504 1.00 78.00 78 VAL A CA 1
ATOM 624 C C . VAL A 1 78 ? -13.312 9.670 -3.457 1.00 78.00 78 VAL A C 1
ATOM 626 O O . VAL A 1 78 ? -14.013 9.191 -2.570 1.00 78.00 78 VAL A O 1
ATOM 629 N N . GLN A 1 79 ? -13.821 10.432 -4.433 1.00 75.81 79 GLN A N 1
ATOM 630 C CA . GLN A 1 79 ? -15.244 10.767 -4.530 1.00 75.81 79 GLN A CA 1
ATOM 631 C C . GLN A 1 79 ? -16.098 9.492 -4.545 1.00 75.81 79 GLN A C 1
ATOM 633 O O . GLN A 1 79 ? -17.083 9.379 -3.819 1.00 75.81 79 GLN A O 1
ATOM 638 N N . PHE A 1 80 ? -15.694 8.504 -5.339 1.00 69.62 80 PHE A N 1
ATOM 639 C CA . PHE A 1 80 ? -16.349 7.206 -5.409 1.00 69.62 80 PHE A CA 1
ATOM 640 C C . PHE A 1 80 ? -16.327 6.452 -4.065 1.00 69.62 80 PHE A C 1
ATOM 642 O O . PHE A 1 80 ? -17.342 5.855 -3.684 1.00 69.62 80 PHE A O 1
ATOM 649 N N . LEU A 1 81 ? -15.195 6.457 -3.352 1.00 77.38 81 LEU A N 1
ATOM 650 C CA . LEU A 1 81 ? -15.029 5.785 -2.063 1.00 77.38 81 LEU A CA 1
ATOM 651 C C . LEU A 1 81 ? -15.890 6.460 -0.987 1.00 77.38 81 LEU A C 1
ATOM 653 O O . LEU A 1 81 ? -16.713 5.802 -0.352 1.00 77.38 81 LEU A O 1
ATOM 657 N N . GLU A 1 82 ? -15.778 7.775 -0.830 1.00 79.81 82 GLU A N 1
ATOM 658 C CA . GLU A 1 82 ? -16.566 8.530 0.143 1.00 79.81 82 GLU A CA 1
ATOM 659 C C . GLU A 1 82 ? -18.068 8.474 -0.158 1.00 79.81 82 GLU A C 1
ATOM 661 O O . GLU A 1 82 ? -18.856 8.093 0.703 1.00 79.81 82 GLU A O 1
ATOM 666 N N . LYS A 1 83 ? -18.494 8.852 -1.372 1.00 78.25 83 LYS A N 1
ATOM 667 C CA . LYS A 1 83 ? -19.921 9.089 -1.651 1.00 78.25 83 LYS A CA 1
ATOM 668 C C . LYS A 1 83 ? -20.703 7.799 -1.896 1.00 78.25 83 LYS A C 1
ATOM 670 O O . LYS A 1 83 ? -21.849 7.710 -1.474 1.00 78.25 83 LYS A O 1
ATOM 675 N N . ALA A 1 84 ? -20.091 6.793 -2.528 1.00 73.44 84 ALA A N 1
ATOM 676 C CA . ALA A 1 84 ? -20.776 5.552 -2.910 1.00 73.44 84 ALA A CA 1
ATOM 677 C C . ALA A 1 84 ? -20.280 4.290 -2.169 1.00 73.44 84 ALA A C 1
ATOM 679 O O . ALA A 1 84 ? -20.877 3.227 -2.311 1.00 73.44 84 ALA A O 1
ATOM 680 N N . MET A 1 85 ? -19.196 4.361 -1.384 1.00 76.31 85 MET A N 1
ATOM 681 C CA . MET A 1 85 ? -18.822 3.310 -0.412 1.00 76.31 85 MET A CA 1
ATOM 682 C C . MET A 1 85 ? -18.991 3.755 1.054 1.00 76.31 85 MET A C 1
ATOM 684 O O . MET A 1 85 ? -18.851 2.918 1.941 1.00 76.31 85 MET A O 1
ATOM 688 N N . GLN A 1 86 ? -19.308 5.031 1.324 1.00 81.50 86 GLN A N 1
ATOM 689 C CA . GLN A 1 86 ? -19.293 5.621 2.674 1.00 81.50 86 GLN A CA 1
ATOM 690 C C . GLN A 1 86 ? -17.937 5.436 3.380 1.00 81.50 86 GLN A C 1
ATOM 692 O O . GLN A 1 86 ? -17.883 5.239 4.595 1.00 81.50 86 GLN A O 1
ATOM 697 N N . ALA A 1 87 ? -16.843 5.474 2.612 1.00 86.06 87 ALA A N 1
ATOM 698 C CA . ALA A 1 87 ? -15.500 5.350 3.156 1.00 86.06 87 ALA A CA 1
ATOM 699 C C . ALA A 1 87 ? -15.186 6.506 4.115 1.00 86.06 87 ALA A C 1
ATOM 701 O O . ALA A 1 87 ? -15.512 7.663 3.839 1.00 86.06 87 ALA A O 1
ATOM 702 N N . VAL A 1 88 ? -14.523 6.189 5.223 1.00 89.00 88 VAL A N 1
ATOM 703 C CA . VAL A 1 88 ? -14.001 7.180 6.165 1.00 89.00 88 VAL A CA 1
ATOM 704 C C . VAL A 1 88 ? -12.594 7.566 5.721 1.00 89.00 88 VAL A C 1
ATOM 706 O O . VAL A 1 88 ? -11.746 6.697 5.523 1.00 89.00 88 VAL A O 1
ATOM 709 N N . SER A 1 89 ? -12.367 8.867 5.545 1.00 87.88 89 SER A N 1
ATOM 710 C CA . SER A 1 89 ? -11.061 9.457 5.239 1.00 87.88 89 SER A CA 1
ATOM 711 C C . SER A 1 89 ? -10.319 9.776 6.538 1.00 87.88 89 SER A C 1
ATOM 713 O O . SER A 1 89 ? -10.927 10.301 7.468 1.00 87.88 89 SER A O 1
ATOM 715 N N . PHE A 1 90 ? -9.025 9.459 6.601 1.00 88.44 90 PHE A N 1
ATOM 716 C CA . PHE A 1 90 ? -8.161 9.609 7.777 1.00 88.44 90 PHE A CA 1
ATOM 717 C C . PHE A 1 90 ? -7.130 10.729 7.525 1.00 88.44 90 PHE A C 1
ATOM 719 O O . PHE A 1 90 ? -6.008 10.447 7.100 1.00 88.44 90 PHE A O 1
ATOM 726 N N . PRO A 1 91 ? -7.480 12.012 7.751 1.00 80.75 91 PRO A N 1
ATOM 727 C CA . PRO A 1 91 ? -6.632 13.159 7.400 1.00 80.75 91 PRO A CA 1
ATOM 728 C C . PRO A 1 91 ? -5.376 13.323 8.274 1.00 80.75 91 PRO A C 1
ATOM 730 O O . PRO A 1 91 ? -4.539 14.168 7.960 1.00 80.75 91 PRO A O 1
ATOM 733 N N . TYR A 1 92 ? -5.250 12.544 9.353 1.00 83.56 92 TYR A N 1
ATOM 734 C CA . TYR A 1 92 ? -4.154 12.607 10.326 1.00 83.56 92 TYR A CA 1
ATOM 735 C C . TYR A 1 92 ? -3.291 11.329 10.350 1.00 83.56 92 TYR A C 1
ATOM 737 O O . TYR A 1 92 ? -2.707 10.992 11.381 1.00 83.56 92 TYR A O 1
ATOM 745 N N . LEU A 1 93 ? -3.203 10.598 9.231 1.00 86.00 93 LEU A N 1
ATOM 746 C CA . LEU A 1 93 ? -2.204 9.539 9.063 1.00 86.00 93 LEU A CA 1
ATOM 747 C C . LEU A 1 93 ? -0.825 10.153 8.771 1.00 86.00 93 LEU A C 1
ATOM 749 O O . LEU A 1 93 ? -0.627 10.769 7.726 1.00 86.00 93 LEU A O 1
ATOM 753 N N . ASN A 1 94 ? 0.150 9.921 9.650 1.00 84.94 94 ASN A N 1
ATOM 754 C CA . ASN A 1 94 ? 1.539 10.332 9.437 1.00 84.94 94 ASN A CA 1
ATOM 755 C C . ASN A 1 94 ? 2.425 9.162 8.985 1.00 84.94 94 ASN A C 1
ATOM 757 O O . ASN A 1 94 ? 2.355 8.060 9.537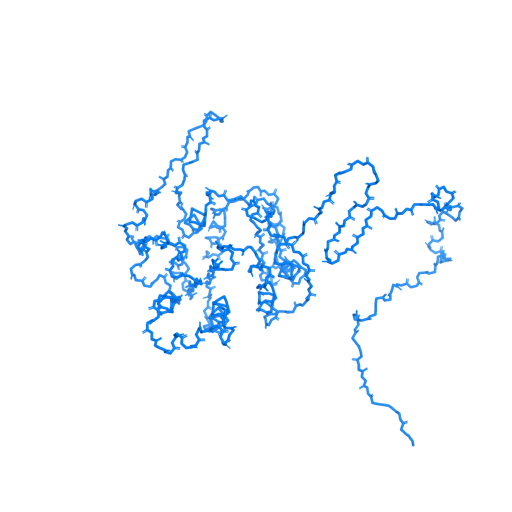 1.00 84.94 94 ASN A O 1
ATOM 761 N N . ARG A 1 95 ? 3.334 9.429 8.032 1.00 86.00 95 ARG A N 1
ATOM 762 C CA . ARG A 1 95 ? 4.465 8.530 7.740 1.00 86.00 95 ARG A CA 1
ATOM 763 C C . ARG A 1 95 ? 5.418 8.473 8.939 1.00 86.00 95 ARG A C 1
ATOM 765 O O . ARG A 1 95 ? 5.674 9.488 9.578 1.00 86.00 95 ARG A O 1
ATOM 772 N N . ILE A 1 96 ? 5.955 7.289 9.226 1.00 88.38 96 ILE A N 1
ATOM 773 C CA . ILE A 1 96 ? 6.878 7.017 10.353 1.00 88.38 96 ILE A CA 1
ATOM 774 C C . ILE A 1 96 ? 8.351 6.929 9.927 1.00 88.38 96 ILE A C 1
ATOM 776 O O . ILE A 1 96 ? 9.209 6.544 10.717 1.00 88.38 96 ILE A O 1
ATOM 780 N N . GLY A 1 97 ? 8.622 7.208 8.658 1.00 85.69 97 GLY A N 1
ATOM 781 C CA . GLY A 1 97 ? 9.951 7.215 8.067 1.00 85.69 97 GLY A CA 1
ATOM 782 C C . GLY A 1 97 ? 9.888 7.699 6.625 1.00 85.69 97 GLY A C 1
ATOM 783 O O . GLY A 1 97 ? 8.798 7.796 6.048 1.00 85.69 97 GLY A O 1
ATOM 784 N N . LEU A 1 98 ? 11.039 8.050 6.057 1.00 78.12 98 LEU A N 1
ATOM 785 C CA . LEU A 1 98 ? 11.102 8.948 4.897 1.00 78.12 98 LEU A CA 1
ATOM 786 C C . LEU A 1 98 ? 10.526 8.344 3.608 1.00 78.12 98 LEU A C 1
ATOM 788 O O . LEU A 1 98 ? 9.788 9.018 2.892 1.00 78.12 98 LEU A O 1
ATOM 792 N N . ASN A 1 99 ? 10.837 7.080 3.312 1.00 82.19 99 ASN A N 1
ATOM 793 C CA . ASN A 1 99 ? 10.451 6.414 2.060 1.00 82.19 99 ASN A CA 1
ATOM 794 C C . ASN A 1 99 ? 9.458 5.252 2.277 1.00 82.19 99 ASN A C 1
ATOM 796 O O . ASN A 1 99 ? 9.021 4.971 3.394 1.00 82.19 99 ASN A O 1
ATOM 800 N N . SER A 1 100 ? 9.096 4.552 1.199 1.00 87.38 100 SER A N 1
ATOM 801 C CA . SER A 1 100 ? 8.152 3.424 1.203 1.00 87.38 100 SER A CA 1
ATOM 802 C C . SER A 1 100 ? 8.473 2.329 2.231 1.00 87.38 100 SER A C 1
ATOM 804 O O . SER A 1 100 ? 7.560 1.755 2.822 1.00 87.38 100 SER A O 1
ATOM 806 N N . ARG A 1 101 ? 9.760 2.040 2.474 1.00 92.00 101 ARG A N 1
ATOM 807 C CA . ARG A 1 101 ? 10.211 0.892 3.275 1.00 92.00 101 ARG A CA 1
ATOM 808 C C . ARG A 1 101 ? 9.813 0.920 4.752 1.00 92.00 101 ARG A C 1
ATOM 810 O O . ARG A 1 101 ? 9.147 -0.027 5.153 1.00 92.00 101 ARG A O 1
ATOM 817 N N . PRO A 1 102 ? 10.214 1.905 5.580 1.00 93.94 102 PRO A N 1
ATOM 818 C CA . PRO A 1 102 ? 9.884 1.919 7.009 1.00 93.94 102 PRO A CA 1
ATOM 819 C C . PRO A 1 102 ? 8.371 1.819 7.237 1.00 93.94 102 PRO A C 1
ATOM 821 O O . PRO A 1 102 ? 7.919 1.054 8.084 1.00 93.94 102 PRO A O 1
ATOM 824 N N . ASN A 1 103 ? 7.590 2.518 6.409 1.00 93.62 103 ASN A N 1
ATOM 825 C CA . ASN A 1 103 ? 6.132 2.486 6.435 1.00 93.62 103 ASN A CA 1
ATOM 826 C C . ASN A 1 103 ? 5.588 1.091 6.064 1.00 93.62 103 ASN A C 1
ATOM 828 O O . ASN A 1 103 ? 4.795 0.524 6.815 1.00 93.62 103 ASN A O 1
ATOM 832 N N . GLY A 1 104 ? 6.058 0.493 4.962 1.00 94.62 104 GLY A N 1
ATOM 833 C CA . GLY A 1 104 ? 5.695 -0.869 4.553 1.00 94.62 104 GLY A CA 1
ATOM 834 C C . GLY A 1 104 ? 6.093 -1.942 5.573 1.00 94.62 104 GLY A C 1
ATOM 835 O O . GLY A 1 104 ? 5.315 -2.851 5.849 1.00 94.62 104 GLY A O 1
ATOM 836 N N . VAL A 1 105 ? 7.263 -1.815 6.200 1.00 96.06 105 VAL A N 1
ATOM 837 C CA . VAL A 1 105 ? 7.766 -2.769 7.199 1.00 96.06 105 VAL A CA 1
ATOM 838 C C . VAL A 1 105 ? 6.995 -2.680 8.522 1.00 96.06 105 VAL A C 1
ATOM 840 O O . VAL A 1 105 ? 6.684 -3.715 9.120 1.00 96.06 105 VAL A O 1
ATOM 843 N N . ALA A 1 106 ? 6.579 -1.484 8.943 1.00 95.75 106 ALA A N 1
ATOM 844 C CA . ALA A 1 106 ? 5.654 -1.337 10.064 1.00 95.75 106 ALA A CA 1
ATOM 845 C C . ALA A 1 106 ? 4.268 -1.932 9.767 1.00 95.75 106 ALA A C 1
ATOM 847 O O . ALA A 1 106 ? 3.731 -2.629 10.625 1.00 95.75 106 ALA A O 1
ATOM 848 N N . MET A 1 107 ? 3.725 -1.753 8.556 1.00 95.31 107 MET A N 1
ATOM 849 C CA . MET A 1 107 ? 2.453 -2.388 8.177 1.00 95.31 107 MET A CA 1
ATOM 850 C C . MET A 1 107 ? 2.565 -3.912 8.135 1.00 95.31 107 MET A C 1
ATOM 852 O O . MET A 1 107 ? 1.738 -4.609 8.712 1.00 95.31 107 MET A O 1
ATOM 856 N N . TRP A 1 108 ? 3.582 -4.449 7.459 1.00 96.56 108 TRP A N 1
ATOM 857 C CA . TRP A 1 108 ? 3.653 -5.880 7.162 1.00 96.56 108 TRP A CA 1
ATOM 858 C C . TRP A 1 108 ? 4.210 -6.722 8.309 1.00 96.56 108 TRP A C 1
ATOM 860 O O . TRP A 1 108 ? 3.779 -7.861 8.454 1.00 96.56 108 TRP A O 1
ATOM 870 N N . PHE A 1 109 ? 5.122 -6.188 9.127 1.00 97.00 109 PHE A N 1
ATOM 871 C CA . PHE A 1 109 ? 5.782 -6.928 10.214 1.00 97.00 109 PHE A CA 1
ATOM 872 C C . PHE A 1 109 ? 5.543 -6.300 11.597 1.00 97.00 109 PHE A C 1
ATOM 874 O O . PHE A 1 109 ? 5.561 -7.001 12.609 1.00 97.00 109 PHE A O 1
ATOM 881 N N . GLY A 1 110 ? 5.269 -4.992 11.675 1.00 96.31 110 GLY A N 1
ATOM 882 C CA . GLY A 1 110 ? 5.171 -4.263 12.949 1.00 96.31 110 GLY A CA 1
ATOM 883 C C . GLY A 1 110 ? 6.538 -3.942 13.547 1.00 96.31 110 GLY A C 1
ATOM 884 O O . GLY A 1 110 ? 6.721 -4.075 14.753 1.00 96.31 110 GLY A O 1
ATOM 885 N N . LYS A 1 111 ? 7.509 -3.586 12.696 1.00 96.06 111 LYS A N 1
ATOM 886 C CA . LYS A 1 111 ? 8.914 -3.366 13.067 1.00 96.06 111 LYS A CA 1
ATOM 887 C C . LYS A 1 111 ? 9.383 -1.961 12.696 1.00 96.06 111 LYS A C 1
ATOM 889 O O . LYS A 1 111 ? 9.075 -1.465 11.614 1.00 96.06 111 LYS A O 1
ATOM 894 N N . ARG A 1 112 ? 10.161 -1.343 13.582 1.00 94.88 112 ARG A N 1
ATOM 895 C CA . ARG A 1 112 ? 10.756 -0.014 13.431 1.00 94.88 112 ARG A CA 1
ATOM 896 C C . ARG A 1 112 ? 12.106 -0.092 12.721 1.00 94.88 112 ARG A C 1
ATOM 898 O O . ARG A 1 112 ? 12.996 -0.809 13.172 1.00 94.88 112 ARG A O 1
ATOM 905 N N . MET A 1 113 ? 12.265 0.690 11.652 1.00 94.00 113 MET A N 1
ATOM 906 C CA . MET A 1 113 ? 13.524 0.815 10.894 1.00 94.00 113 MET A CA 1
ATOM 907 C C . MET A 1 113 ? 14.217 2.181 11.030 1.00 94.00 113 MET A C 1
ATOM 909 O O . MET A 1 113 ? 15.368 2.313 10.625 1.00 94.00 113 MET A O 1
ATOM 913 N N . GLU A 1 114 ? 13.549 3.187 11.598 1.00 91.81 114 GLU A N 1
ATOM 914 C CA . GLU A 1 114 ? 14.114 4.519 11.860 1.00 91.81 114 GLU A CA 1
ATOM 915 C C . GLU A 1 114 ? 13.979 4.854 13.356 1.00 91.81 114 GLU A C 1
ATOM 917 O O . GLU A 1 114 ? 12.937 4.587 13.962 1.00 91.81 114 GLU A O 1
ATOM 922 N N . ARG A 1 115 ? 15.039 5.394 13.976 1.00 91.75 115 ARG A N 1
ATOM 923 C CA . ARG A 1 115 ? 15.041 5.769 15.402 1.00 91.75 115 ARG A CA 1
ATOM 924 C C . ARG A 1 115 ? 14.145 6.990 15.611 1.00 91.75 115 ARG A C 1
ATOM 926 O O . ARG A 1 115 ? 14.360 8.017 14.973 1.00 91.75 115 ARG A O 1
ATOM 933 N N . VAL A 1 116 ? 13.204 6.915 16.552 1.00 90.25 116 VAL A N 1
ATOM 934 C CA . VAL A 1 116 ? 12.382 8.079 16.927 1.00 90.25 116 VAL A CA 1
ATOM 935 C C . VAL A 1 116 ? 13.058 8.810 18.079 1.00 90.25 116 VAL A C 1
ATOM 937 O O . VAL A 1 116 ? 13.078 8.308 19.207 1.00 90.25 116 VAL A O 1
ATOM 940 N N . ASP A 1 117 ? 13.602 9.995 17.804 1.00 88.81 117 ASP A N 1
ATOM 941 C CA . ASP A 1 117 ? 14.131 10.868 18.850 1.00 88.81 117 ASP A CA 1
ATOM 942 C C . ASP A 1 117 ? 12.993 11.468 19.684 1.00 88.81 117 ASP A C 1
ATOM 944 O O . ASP A 1 117 ? 11.989 11.946 19.152 1.00 88.81 117 ASP A O 1
ATOM 948 N N . ARG A 1 118 ? 13.138 11.407 21.009 1.00 91.44 118 ARG A N 1
ATOM 949 C CA . ARG A 1 118 ? 12.153 11.905 21.983 1.00 91.44 118 ARG A CA 1
ATOM 950 C C . ARG A 1 118 ? 12.791 12.769 23.077 1.00 91.44 118 ARG A C 1
ATOM 952 O O . ARG A 1 118 ? 12.107 13.155 24.026 1.00 91.44 118 ARG A O 1
ATOM 959 N N . SER A 1 119 ? 14.068 13.127 22.913 1.00 91.69 119 SER A N 1
ATOM 960 C CA . SER A 1 119 ? 14.833 13.961 23.852 1.00 91.69 119 SER A CA 1
ATOM 961 C C . SER A 1 119 ? 14.182 15.326 24.099 1.00 91.69 119 SER A C 1
ATOM 963 O O . SER A 1 119 ? 14.112 15.767 25.243 1.00 91.69 119 SER A O 1
ATOM 965 N N . LEU A 1 120 ? 13.597 15.933 23.057 1.00 90.69 120 LEU A N 1
ATOM 966 C CA . LEU A 1 120 ? 12.810 17.176 23.127 1.00 90.69 120 LEU A CA 1
ATOM 967 C C . LEU A 1 120 ? 11.621 17.113 24.104 1.00 90.69 120 LEU A C 1
ATOM 969 O O . LEU A 1 120 ? 11.161 18.150 24.571 1.00 90.69 120 LEU A O 1
ATOM 973 N N . PHE A 1 121 ? 11.132 15.912 24.425 1.00 91.50 121 PHE A N 1
ATOM 974 C CA . PHE A 1 121 ? 10.033 15.680 25.367 1.00 91.50 121 PHE A CA 1
ATOM 975 C C . PHE A 1 121 ? 10.516 15.155 26.731 1.00 91.50 121 PHE A C 1
ATOM 977 O O . PHE A 1 121 ? 9.698 14.739 27.546 1.00 91.50 121 PHE A O 1
ATOM 984 N N . GLY A 1 122 ? 11.833 15.112 26.975 1.00 92.19 122 GLY A N 1
ATOM 985 C CA . GLY A 1 122 ? 12.422 14.502 28.174 1.00 92.19 122 GLY A CA 1
ATOM 986 C C . GLY A 1 122 ? 12.265 12.977 28.243 1.00 92.19 122 GLY A C 1
ATOM 987 O O . GLY A 1 122 ? 12.374 12.395 29.320 1.00 92.19 122 GLY A O 1
ATOM 988 N N . LEU A 1 123 ? 11.979 12.320 27.113 1.00 93.62 123 LEU A N 1
ATOM 989 C CA . LEU A 1 123 ? 11.634 10.899 27.044 1.00 93.62 123 LEU A CA 1
ATOM 990 C C . LEU A 1 123 ? 12.724 10.091 26.319 1.00 93.62 123 LEU A C 1
ATOM 992 O O . LEU A 1 123 ? 13.368 10.608 25.402 1.00 93.62 123 LEU A O 1
ATOM 996 N N . PRO A 1 124 ? 12.925 8.806 26.675 1.00 95.38 124 PRO A N 1
ATOM 997 C CA . PRO A 1 124 ? 13.891 7.955 25.990 1.00 95.38 124 PRO A CA 1
ATOM 998 C C . PRO A 1 124 ? 13.515 7.781 24.514 1.00 95.38 124 PRO A C 1
ATOM 1000 O O . PRO A 1 124 ? 12.338 7.598 24.170 1.00 95.38 124 PRO A O 1
ATOM 1003 N N . SER A 1 125 ? 14.532 7.827 23.650 1.00 94.50 125 SER A N 1
ATOM 1004 C CA . SER A 1 125 ? 14.393 7.548 22.217 1.00 94.50 125 SER A CA 1
ATOM 1005 C C . SER A 1 125 ? 13.896 6.121 21.981 1.00 94.50 125 SER A C 1
ATOM 1007 O O . SER A 1 125 ? 14.119 5.230 22.801 1.00 94.50 125 SER A O 1
ATOM 1009 N N . LEU A 1 126 ? 13.201 5.905 20.863 1.00 92.56 126 LEU A N 1
ATOM 1010 C CA . LEU A 1 126 ? 12.781 4.569 20.443 1.00 92.56 126 LEU A CA 1
ATOM 1011 C C . LEU A 1 126 ? 13.753 4.053 19.387 1.00 92.56 126 LEU A C 1
ATOM 1013 O O . LEU A 1 126 ? 13.710 4.487 18.234 1.00 92.56 126 LEU A O 1
ATOM 1017 N N . GLU A 1 127 ? 14.610 3.124 19.797 1.00 94.75 127 GLU A N 1
ATOM 1018 C CA . GLU A 1 127 ? 15.590 2.478 18.925 1.00 94.75 127 GLU A CA 1
ATOM 1019 C C . GLU A 1 127 ? 14.940 1.557 17.888 1.00 94.75 127 GLU A C 1
ATOM 1021 O O . GLU A 1 127 ? 13.775 1.167 18.006 1.00 94.75 127 GLU A O 1
ATOM 1026 N N . VAL A 1 128 ? 15.684 1.242 16.829 1.00 95.88 128 VAL A N 1
ATOM 1027 C CA . VAL A 1 128 ? 15.199 0.405 15.724 1.00 95.88 128 VAL A CA 1
ATOM 1028 C C . VAL A 1 128 ? 15.063 -1.058 16.147 1.00 95.88 128 VAL A C 1
ATOM 1030 O O . VAL A 1 128 ? 15.926 -1.591 16.838 1.00 95.88 128 VAL A O 1
ATOM 1033 N N . ASP A 1 129 ? 14.004 -1.725 15.684 1.00 96.31 129 ASP A N 1
ATOM 1034 C CA . ASP A 1 129 ? 13.880 -3.180 15.824 1.00 96.31 129 ASP A CA 1
ATOM 1035 C C . ASP A 1 129 ? 14.772 -3.894 14.795 1.00 96.31 129 ASP A C 1
ATOM 1037 O O . ASP A 1 129 ? 15.329 -4.950 15.088 1.00 96.31 129 ASP A O 1
ATOM 1041 N N . TRP A 1 130 ? 14.918 -3.309 13.596 1.00 95.38 130 TRP A N 1
ATOM 1042 C CA . TRP A 1 130 ? 15.795 -3.787 12.522 1.00 95.38 130 TRP A CA 1
ATOM 1043 C C . TRP A 1 130 ? 16.664 -2.654 11.967 1.00 95.38 130 TRP A C 1
ATOM 1045 O O . TRP A 1 130 ? 16.158 -1.649 11.469 1.00 95.38 130 TRP A O 1
ATOM 1055 N N . THR A 1 131 ? 17.982 -2.856 11.969 1.00 94.00 131 THR A N 1
ATOM 1056 C CA . THR A 1 131 ? 18.921 -2.042 11.182 1.00 94.00 131 THR A CA 1
ATOM 1057 C C . THR A 1 131 ? 18.764 -2.343 9.687 1.00 94.00 131 THR A C 1
ATOM 1059 O O . THR A 1 131 ? 18.322 -3.435 9.318 1.00 94.00 131 THR A O 1
ATOM 1062 N N . TYR A 1 132 ? 19.189 -1.419 8.814 1.00 91.94 132 TYR A N 1
ATOM 1063 C CA . TYR A 1 132 ? 19.197 -1.642 7.360 1.00 91.94 132 TYR A CA 1
ATOM 1064 C C . TYR A 1 132 ? 19.904 -2.952 6.978 1.00 91.94 132 TYR A C 1
ATOM 1066 O O . TYR A 1 132 ? 19.361 -3.735 6.208 1.00 91.94 132 TYR A O 1
ATOM 1074 N N . GLU A 1 133 ? 21.079 -3.217 7.553 1.00 93.19 133 GLU A N 1
ATOM 1075 C CA . GLU A 1 133 ? 21.862 -4.433 7.310 1.00 93.19 133 GLU A CA 1
ATOM 1076 C C . GLU A 1 133 ? 21.089 -5.697 7.718 1.00 93.19 133 GLU A C 1
ATOM 1078 O O . GLU A 1 133 ? 20.894 -6.597 6.899 1.00 93.19 133 GLU A O 1
ATOM 1083 N N . SER A 1 134 ? 20.555 -5.713 8.948 1.00 93.19 134 SER A N 1
ATOM 1084 C CA . SER A 1 134 ? 19.773 -6.836 9.482 1.00 93.19 134 SER A CA 1
ATOM 1085 C C . SER A 1 134 ? 18.464 -7.083 8.730 1.00 93.19 134 SER A C 1
ATOM 1087 O O . SER A 1 134 ? 17.921 -8.179 8.805 1.00 93.19 134 SER A O 1
ATOM 1089 N N . PHE A 1 135 ? 17.941 -6.088 8.014 1.00 94.75 135 PHE A N 1
ATOM 1090 C CA . PHE A 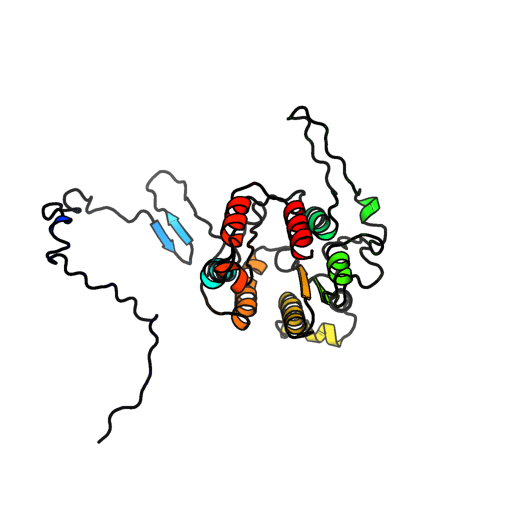1 135 ? 16.778 -6.228 7.142 1.00 94.75 135 PHE A CA 1
ATOM 1091 C C . PHE A 1 135 ? 17.166 -6.694 5.730 1.00 94.75 135 PHE A C 1
ATOM 1093 O O . PHE A 1 135 ? 16.505 -7.553 5.153 1.00 94.75 135 PHE A O 1
ATOM 1100 N N . CYS A 1 136 ? 18.217 -6.104 5.159 1.00 95.69 136 CYS A N 1
ATOM 1101 C CA . CYS A 1 136 ? 18.511 -6.174 3.730 1.00 95.69 136 CYS A CA 1
ATOM 1102 C C . CYS A 1 136 ? 19.216 -7.475 3.317 1.00 95.69 136 CYS A C 1
ATOM 1104 O O . CYS A 1 136 ? 18.934 -8.007 2.241 1.00 95.69 136 CYS A O 1
ATOM 1106 N N . TYR A 1 137 ? 20.105 -7.997 4.171 1.00 95.50 137 TYR A N 1
ATOM 1107 C CA . TYR A 1 137 ? 21.000 -9.120 3.853 1.00 95.50 137 TYR A CA 1
ATOM 1108 C C . TYR A 1 137 ? 20.639 -10.413 4.596 1.00 95.50 137 TYR A C 1
ATOM 1110 O O . TYR A 1 137 ? 21.500 -11.191 5.003 1.00 95.50 137 TYR A O 1
ATOM 1118 N N . ARG A 1 138 ? 19.336 -10.650 4.766 1.00 95.44 138 ARG A N 1
ATOM 1119 C CA . ARG A 1 138 ? 18.781 -11.938 5.189 1.00 95.44 138 ARG A CA 1
ATOM 1120 C C . ARG A 1 138 ? 17.438 -12.190 4.519 1.00 95.44 138 ARG A C 1
ATOM 1122 O O . ARG A 1 138 ? 16.819 -11.280 3.975 1.00 95.44 138 ARG A O 1
ATOM 1129 N N . TYR A 1 139 ? 16.968 -13.425 4.629 1.00 97.06 139 TYR A N 1
ATOM 1130 C CA . TYR A 1 139 ? 15.620 -13.797 4.221 1.00 97.06 139 TYR A CA 1
ATOM 1131 C C . TYR A 1 139 ? 14.606 -13.553 5.351 1.00 97.06 139 TYR A C 1
ATOM 1133 O O . TYR A 1 139 ? 14.894 -13.803 6.526 1.00 97.06 139 TYR A O 1
ATOM 1141 N N . LEU A 1 140 ? 13.423 -13.054 4.989 1.00 96.50 140 LEU A N 1
ATOM 1142 C CA . LEU A 1 140 ? 12.365 -12.626 5.916 1.00 96.50 140 LEU A CA 1
ATOM 1143 C C . LEU A 1 140 ? 11.273 -13.695 6.143 1.00 96.50 140 LEU A C 1
ATOM 1145 O O . LEU A 1 140 ? 10.330 -13.469 6.892 1.00 96.50 140 LEU A O 1
ATOM 1149 N N . ASP A 1 141 ? 11.406 -14.875 5.534 1.00 95.75 141 ASP A N 1
ATOM 1150 C CA . ASP A 1 141 ? 10.445 -15.994 5.537 1.00 95.75 141 ASP A CA 1
ATOM 1151 C C . ASP A 1 141 ? 10.039 -16.471 6.947 1.00 95.75 141 ASP A C 1
ATOM 1153 O O . ASP A 1 141 ? 8.895 -16.874 7.196 1.00 95.75 141 ASP A O 1
ATOM 1157 N N . ASN A 1 142 ? 10.984 -16.412 7.889 1.00 93.81 142 ASN A N 1
ATOM 1158 C CA . ASN A 1 142 ? 10.776 -16.844 9.270 1.00 93.81 142 ASN A CA 1
ATOM 1159 C C . ASN A 1 142 ? 9.969 -15.834 10.100 1.00 93.81 142 ASN A C 1
ATOM 1161 O O . ASN A 1 142 ? 9.430 -16.214 11.136 1.00 93.81 142 ASN A O 1
ATOM 1165 N N . GLU A 1 143 ? 9.831 -14.587 9.647 1.00 95.75 143 GLU A N 1
ATOM 1166 C CA . GLU A 1 143 ? 9.107 -13.543 10.375 1.00 95.75 143 GLU A CA 1
ATOM 1167 C C . GLU A 1 143 ? 7.595 -13.792 10.426 1.00 95.75 143 GLU A C 1
ATOM 1169 O O . GLU A 1 143 ? 7.020 -14.500 9.590 1.00 95.75 143 GLU A O 1
ATOM 1174 N N . THR A 1 144 ? 6.936 -13.164 11.399 1.00 94.50 144 THR A N 1
ATOM 1175 C CA . THR A 1 144 ? 5.474 -13.056 11.439 1.00 94.50 144 THR A CA 1
ATOM 1176 C C . THR A 1 144 ? 5.049 -11.842 10.620 1.00 94.50 144 THR A C 1
ATOM 1178 O O . THR A 1 144 ? 5.287 -10.700 11.013 1.00 94.50 144 THR A O 1
ATOM 1181 N N . THR A 1 145 ? 4.441 -12.094 9.463 1.00 95.75 145 THR A N 1
ATOM 1182 C CA . THR A 1 145 ? 3.979 -11.062 8.522 1.00 95.75 145 THR A CA 1
ATOM 1183 C C . THR A 1 145 ? 2.453 -11.020 8.504 1.00 95.75 145 THR A C 1
ATOM 1185 O O . THR A 1 145 ? 1.839 -12.062 8.712 1.00 95.75 145 THR A O 1
ATOM 1188 N N . LEU A 1 146 ? 1.818 -9.883 8.187 1.00 95.94 146 LEU A N 1
ATOM 1189 C CA . LEU A 1 146 ? 0.354 -9.819 8.001 1.00 95.94 146 LEU A CA 1
ATOM 1190 C C . LEU A 1 146 ? -0.155 -10.930 7.067 1.00 95.94 146 LEU A C 1
ATOM 1192 O O . LEU A 1 146 ? -1.139 -11.591 7.378 1.00 95.94 146 LEU A O 1
ATOM 1196 N N . PHE A 1 147 ? 0.554 -11.192 5.966 1.00 96.25 147 PHE A N 1
ATOM 1197 C CA . PHE A 1 147 ? 0.237 -12.278 5.033 1.00 96.25 147 PHE A CA 1
ATOM 1198 C C . PHE A 1 147 ? 0.191 -13.649 5.722 1.00 96.25 147 PHE A C 1
ATOM 1200 O O . PHE A 1 147 ? -0.732 -14.427 5.497 1.00 96.25 147 PHE A O 1
ATOM 1207 N N . LYS A 1 148 ? 1.156 -13.922 6.605 1.00 95.69 148 LYS A N 1
ATOM 1208 C CA . LYS A 1 148 ? 1.260 -15.164 7.379 1.00 95.69 148 LYS A CA 1
ATOM 1209 C C . LYS A 1 148 ? 0.149 -15.271 8.426 1.00 95.69 148 LYS A C 1
ATOM 1211 O O . LYS A 1 148 ? -0.423 -16.342 8.569 1.00 95.69 148 LYS A O 1
ATOM 1216 N N . GLU A 1 149 ? -0.206 -14.169 9.091 1.00 96.94 149 GLU A N 1
ATOM 1217 C CA . GLU A 1 149 ? -1.349 -14.106 10.021 1.00 96.94 149 GLU A CA 1
ATOM 1218 C C . GLU A 1 149 ? -2.650 -14.492 9.287 1.00 96.94 149 GLU A C 1
ATOM 1220 O O . GLU A 1 149 ? -3.342 -15.423 9.698 1.00 96.94 149 GLU A O 1
ATOM 1225 N N . PHE A 1 150 ? -2.941 -13.840 8.150 1.00 97.19 150 PHE A N 1
ATOM 1226 C CA . PHE A 1 150 ? -4.125 -14.112 7.319 1.00 97.19 150 PHE A CA 1
ATOM 1227 C C . PHE A 1 150 ? -4.142 -15.544 6.764 1.00 97.19 150 PHE A C 1
ATOM 1229 O O . PHE A 1 150 ? -5.161 -16.229 6.875 1.00 97.19 150 PHE A O 1
ATOM 1236 N N . SER A 1 151 ? -3.011 -16.038 6.256 1.00 96.06 151 SER A N 1
ATOM 1237 C CA . SER A 1 151 ? -2.874 -17.418 5.770 1.00 96.06 151 SER A CA 1
ATOM 1238 C C . SER A 1 151 ? -3.108 -18.454 6.886 1.00 96.06 151 SER A C 1
ATOM 1240 O O . SER A 1 151 ? -3.883 -19.393 6.700 1.00 96.06 151 SER A O 1
ATOM 1242 N N . ASN A 1 152 ? -2.564 -18.234 8.093 1.00 96.12 152 ASN A N 1
ATOM 1243 C CA . ASN A 1 152 ? -2.795 -19.085 9.273 1.00 96.12 152 ASN A CA 1
ATOM 1244 C C . ASN A 1 152 ? -4.274 -19.138 9.707 1.00 96.12 152 ASN A C 1
ATOM 1246 O O . ASN A 1 152 ? -4.705 -20.113 10.320 1.00 96.12 152 ASN A O 1
ATOM 1250 N N . LYS A 1 153 ? -5.057 -18.101 9.389 1.00 96.69 153 LYS A N 1
ATOM 1251 C CA . LYS A 1 153 ? -6.509 -18.015 9.626 1.00 96.69 153 LYS A CA 1
ATOM 1252 C C . LYS A 1 153 ? -7.351 -18.545 8.455 1.00 96.69 153 LYS A C 1
ATOM 1254 O O . LYS A 1 153 ? -8.564 -18.356 8.439 1.00 96.69 153 LYS A O 1
ATOM 1259 N N . GLY A 1 154 ? -6.731 -19.210 7.477 1.00 95.75 154 GLY A N 1
ATOM 1260 C CA . GLY A 1 154 ? -7.408 -19.824 6.332 1.00 95.75 154 GLY A CA 1
ATOM 1261 C C . GLY A 1 154 ? -7.791 -18.853 5.211 1.00 95.75 154 GLY A C 1
ATOM 1262 O O . GLY A 1 154 ? -8.477 -19.257 4.270 1.00 95.75 154 GLY A O 1
ATOM 1263 N N . TYR A 1 155 ? -7.353 -17.590 5.270 1.00 97.44 155 TYR A N 1
ATOM 1264 C CA . TYR A 1 155 ? -7.552 -16.659 4.162 1.00 97.44 155 TYR A CA 1
ATOM 1265 C C . TYR A 1 155 ? -6.632 -17.044 3.007 1.00 97.44 155 TYR A C 1
ATOM 1267 O O . TYR A 1 155 ? -5.451 -17.330 3.203 1.00 97.44 155 TYR A O 1
ATOM 1275 N N . LYS A 1 156 ? -7.149 -16.969 1.780 1.00 97.75 156 LYS A N 1
ATOM 1276 C CA . LYS A 1 156 ? -6.300 -16.943 0.586 1.00 97.75 156 LYS A CA 1
ATOM 1277 C C . LYS A 1 156 ? -5.604 -15.589 0.511 1.00 97.75 156 LYS A C 1
ATOM 1279 O O . LYS A 1 156 ? -6.220 -14.559 0.792 1.00 97.75 156 LYS A O 1
ATOM 1284 N N . THR A 1 157 ? -4.325 -15.582 0.154 1.00 98.19 157 THR A N 1
ATOM 1285 C CA . THR A 1 157 ? -3.466 -14.396 0.254 1.00 98.19 157 THR A CA 1
ATOM 1286 C C . THR A 1 157 ? -2.841 -13.991 -1.079 1.00 98.19 157 THR A C 1
ATOM 1288 O O . THR A 1 157 ? -2.371 -14.834 -1.841 1.00 98.19 157 THR A O 1
ATOM 1291 N N . LEU A 1 158 ? -2.814 -12.684 -1.350 1.00 98.06 158 LEU A N 1
ATOM 1292 C CA . LEU A 1 158 ? -2.189 -12.082 -2.530 1.00 98.06 158 LEU A CA 1
ATOM 1293 C C . LEU A 1 158 ? -1.213 -10.982 -2.106 1.00 98.06 158 LEU A C 1
ATOM 1295 O O . LEU A 1 158 ? -1.579 -10.086 -1.346 1.00 98.06 158 LEU A O 1
ATOM 1299 N N . LEU A 1 159 ? -0.005 -11.013 -2.664 1.00 97.62 159 LEU A N 1
ATOM 1300 C CA . LEU A 1 159 ? 0.919 -9.885 -2.692 1.00 97.62 159 LEU A CA 1
ATOM 1301 C C . LEU A 1 159 ? 1.344 -9.616 -4.141 1.00 97.62 159 LEU A C 1
ATOM 1303 O O . LEU A 1 159 ? 2.054 -10.408 -4.765 1.00 97.62 159 LEU A O 1
ATOM 1307 N N . ALA A 1 160 ? 0.929 -8.471 -4.672 1.00 97.25 160 ALA A N 1
ATOM 1308 C CA . ALA A 1 160 ? 1.371 -7.980 -5.968 1.00 97.25 160 ALA A CA 1
ATOM 1309 C C . ALA A 1 160 ? 2.050 -6.615 -5.839 1.00 97.25 160 ALA A C 1
ATOM 1311 O O . ALA A 1 160 ? 1.624 -5.752 -5.077 1.00 97.25 160 ALA A O 1
ATOM 1312 N N . GLU A 1 161 ? 3.106 -6.418 -6.617 1.00 95.81 161 GLU A N 1
ATOM 1313 C CA . GLU A 1 161 ? 3.768 -5.124 -6.805 1.00 95.81 161 GLU A CA 1
ATOM 1314 C C . GLU A 1 161 ? 3.906 -4.870 -8.321 1.00 95.81 161 GLU A C 1
ATOM 1316 O O . GLU A 1 161 ? 3.747 -5.806 -9.110 1.00 95.81 161 GLU A O 1
ATOM 1321 N N . ASP A 1 162 ? 4.210 -3.648 -8.751 1.00 93.44 162 ASP A N 1
ATOM 1322 C CA . ASP A 1 162 ? 4.497 -3.325 -10.164 1.00 93.44 162 ASP A CA 1
ATOM 1323 C C . ASP A 1 162 ? 6.000 -3.218 -10.487 1.00 93.44 162 ASP A C 1
ATOM 1325 O O . ASP A 1 162 ? 6.351 -2.803 -11.586 1.00 93.44 162 ASP A O 1
ATOM 1329 N N . TRP A 1 163 ? 6.889 -3.572 -9.547 1.00 92.81 163 TRP A N 1
ATOM 1330 C CA . TRP A 1 163 ? 8.331 -3.348 -9.688 1.00 92.81 163 TRP A CA 1
ATOM 1331 C C . TRP A 1 163 ? 9.187 -4.472 -9.086 1.00 92.81 163 TRP A C 1
ATOM 1333 O O . TRP A 1 163 ? 9.037 -4.837 -7.918 1.00 92.81 163 TRP A O 1
ATOM 1343 N N . MET A 1 164 ? 10.168 -4.982 -9.837 1.00 91.88 164 MET A N 1
ATOM 1344 C CA . MET A 1 164 ? 11.083 -6.043 -9.396 1.00 91.88 164 MET A CA 1
ATOM 1345 C C . MET A 1 164 ? 12.035 -5.598 -8.277 1.00 91.88 164 MET A C 1
ATOM 1347 O O . MET A 1 164 ? 12.589 -6.447 -7.571 1.00 91.88 164 MET A O 1
ATOM 1351 N N . LYS A 1 165 ? 12.209 -4.289 -8.070 1.00 90.81 165 LYS A N 1
ATOM 1352 C CA . LYS A 1 165 ? 12.848 -3.721 -6.874 1.00 90.81 165 LYS A CA 1
ATOM 1353 C C . LYS A 1 165 ? 11.798 -3.148 -5.908 1.00 90.81 165 LYS A C 1
ATOM 1355 O O . LYS A 1 165 ? 12.004 -2.094 -5.327 1.00 90.81 165 LYS A O 1
ATOM 1360 N N . GLY A 1 166 ? 10.683 -3.861 -5.727 1.00 89.44 166 GLY A N 1
ATOM 1361 C CA . GLY A 1 166 ? 9.595 -3.519 -4.806 1.00 89.44 166 GLY A CA 1
ATOM 1362 C C . GLY A 1 166 ? 10.003 -3.335 -3.337 1.00 89.44 166 GLY A C 1
ATOM 1363 O O . GLY A 1 166 ? 11.181 -3.349 -2.964 1.00 89.44 166 GLY A O 1
ATOM 1364 N N . THR A 1 167 ? 8.999 -3.159 -2.483 1.00 92.00 167 THR A N 1
ATOM 1365 C CA . THR A 1 167 ? 9.075 -2.589 -1.124 1.00 92.00 167 THR A CA 1
ATOM 1366 C C . THR A 1 167 ? 10.222 -3.152 -0.272 1.00 92.00 167 THR A C 1
ATOM 1368 O O . THR A 1 167 ? 10.959 -2.401 0.382 1.00 92.00 167 THR A O 1
ATOM 1371 N N . LEU A 1 168 ? 10.429 -4.472 -0.318 1.00 93.88 168 LEU A N 1
ATOM 1372 C CA . LEU A 1 168 ? 11.452 -5.173 0.470 1.00 93.88 168 LEU A CA 1
ATOM 1373 C C . LEU A 1 168 ? 12.768 -5.432 -0.280 1.00 93.88 168 LEU A C 1
ATOM 1375 O O . LEU A 1 168 ? 13.729 -5.878 0.339 1.00 93.88 168 LEU A O 1
ATOM 1379 N N . ASN A 1 169 ? 12.825 -5.162 -1.587 1.00 93.94 169 ASN A N 1
ATOM 1380 C CA . ASN A 1 169 ? 13.937 -5.546 -2.455 1.00 93.94 169 ASN A CA 1
ATOM 1381 C C . ASN A 1 169 ? 14.811 -4.375 -2.937 1.00 93.94 169 ASN A C 1
ATOM 1383 O O . ASN A 1 169 ? 15.983 -4.609 -3.206 1.00 93.94 169 ASN A O 1
ATOM 1387 N N . TRP A 1 170 ? 14.326 -3.127 -3.011 1.00 90.88 170 TRP A N 1
ATOM 1388 C CA . TRP A 1 170 ? 15.193 -1.980 -3.362 1.00 90.88 170 TRP A CA 1
ATOM 1389 C C . TRP A 1 170 ? 16.342 -1.759 -2.345 1.00 90.88 170 TRP A C 1
ATOM 1391 O O . TRP A 1 170 ? 16.103 -1.897 -1.150 1.00 90.88 170 TRP A O 1
ATOM 1401 N N . PRO A 1 171 ? 17.551 -1.324 -2.733 1.00 87.50 171 PRO A N 1
ATOM 1402 C CA . PRO A 1 171 ? 18.079 -1.410 -4.081 1.00 87.50 171 PRO A CA 1
ATOM 1403 C C . PRO A 1 171 ? 18.304 -2.879 -4.445 1.00 87.50 171 PRO A C 1
ATOM 1405 O O . PRO A 1 171 ? 17.784 -3.314 -5.466 1.00 87.50 171 PRO A O 1
ATOM 1408 N N . ASP A 1 172 ? 18.989 -3.653 -3.600 1.00 90.50 172 ASP A N 1
ATOM 1409 C CA . ASP A 1 172 ? 19.383 -5.042 -3.876 1.00 90.50 172 ASP A CA 1
ATOM 1410 C C . ASP A 1 172 ? 19.260 -5.934 -2.615 1.00 90.50 172 ASP A C 1
ATOM 1412 O O . ASP A 1 172 ? 20.073 -6.821 -2.356 1.00 90.50 172 ASP A O 1
ATOM 1416 N N . CYS A 1 173 ? 18.226 -5.678 -1.807 1.00 95.12 173 CYS A N 1
ATOM 1417 C CA . CYS A 1 173 ? 17.895 -6.446 -0.605 1.00 95.12 173 CYS A CA 1
ATOM 1418 C C . CYS A 1 173 ? 17.202 -7.776 -0.946 1.00 95.12 173 CYS A C 1
ATOM 1420 O O . CYS A 1 173 ? 16.471 -7.878 -1.935 1.00 95.12 173 CYS A O 1
ATOM 1422 N N . TRP A 1 174 ? 17.402 -8.803 -0.115 1.00 9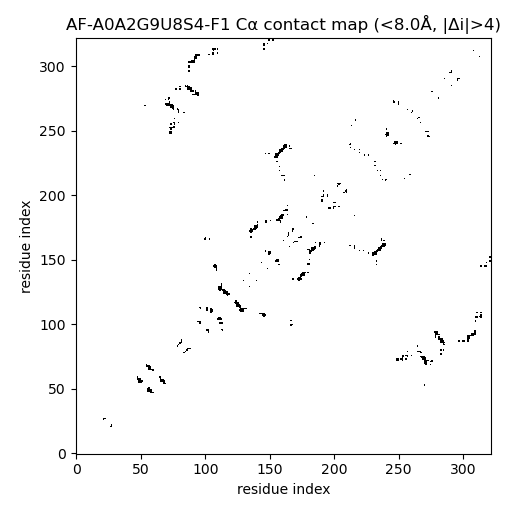5.31 174 TRP A N 1
ATOM 1423 C CA . TRP A 1 174 ? 16.981 -10.175 -0.431 1.00 95.31 174 TRP A CA 1
ATOM 1424 C C . TRP A 1 174 ? 15.459 -10.373 -0.322 1.00 95.31 174 TRP A C 1
ATOM 1426 O O . TRP A 1 174 ? 14.852 -10.973 -1.209 1.00 95.31 174 TRP A O 1
ATOM 1436 N N . GLY A 1 175 ? 14.820 -9.826 0.718 1.00 95.38 175 GLY A N 1
ATOM 1437 C CA . GLY A 1 175 ? 13.378 -9.972 0.942 1.00 95.38 175 GLY A CA 1
ATOM 1438 C C . GLY A 1 175 ? 12.993 -11.402 1.342 1.00 95.38 175 GLY A C 1
ATOM 1439 O O . GLY A 1 175 ? 13.518 -11.937 2.317 1.00 95.38 175 GLY A O 1
ATOM 1440 N N . PHE A 1 176 ? 12.067 -12.025 0.611 1.00 95.88 176 PHE A N 1
ATOM 1441 C CA . PHE A 1 176 ? 11.663 -13.420 0.832 1.00 95.88 176 PHE A CA 1
ATOM 1442 C C . PHE A 1 176 ? 12.410 -14.381 -0.103 1.00 95.88 176 PHE A C 1
ATOM 1444 O O . PHE A 1 176 ? 12.616 -14.073 -1.278 1.00 95.88 176 PHE A O 1
ATOM 1451 N N . ARG A 1 177 ? 12.789 -15.559 0.407 1.00 95.38 177 ARG A N 1
ATOM 1452 C CA . ARG A 1 177 ? 13.392 -16.647 -0.380 1.00 95.38 177 ARG A CA 1
ATOM 1453 C C . ARG A 1 177 ? 12.331 -17.485 -1.084 1.00 95.38 177 ARG A C 1
ATOM 1455 O O . ARG A 1 177 ? 12.492 -17.831 -2.251 1.00 95.38 177 ARG A O 1
ATOM 1462 N N . ASN A 1 178 ? 11.285 -17.840 -0.347 1.00 95.62 178 ASN A N 1
ATOM 1463 C CA . ASN A 1 178 ? 10.146 -18.621 -0.807 1.00 95.62 178 ASN A CA 1
ATOM 1464 C C . ASN A 1 178 ? 8.942 -17.700 -1.057 1.00 95.62 178 ASN A C 1
ATOM 1466 O O . ASN A 1 178 ? 8.983 -16.499 -0.786 1.00 95.62 178 ASN A O 1
ATOM 1470 N N . GLN A 1 179 ? 7.851 -18.259 -1.578 1.00 95.88 179 GLN A N 1
ATOM 1471 C CA . GLN A 1 179 ? 6.629 -17.497 -1.821 1.00 95.88 179 GLN A CA 1
ATOM 1472 C C . GLN A 1 179 ? 5.947 -17.124 -0.480 1.00 95.88 179 GLN A C 1
ATOM 1474 O O . GLN A 1 179 ? 5.624 -18.027 0.289 1.00 95.88 179 GLN A O 1
ATOM 1479 N N . PRO A 1 180 ? 5.711 -15.830 -0.171 1.00 96.00 180 PRO A N 1
ATOM 1480 C CA . PRO A 1 180 ? 5.196 -15.386 1.134 1.00 96.00 180 PRO A CA 1
ATOM 1481 C C . PRO A 1 180 ? 3.657 -15.377 1.235 1.00 96.00 180 PRO A C 1
ATOM 1483 O O . PRO A 1 180 ? 3.108 -14.931 2.240 1.00 96.00 180 PRO A O 1
ATOM 1486 N N . THR A 1 181 ? 2.971 -15.781 0.166 1.00 97.62 181 THR A N 1
ATOM 1487 C CA . THR A 1 181 ? 1.516 -15.698 -0.061 1.00 97.62 181 THR A CA 1
ATOM 1488 C C . THR A 1 181 ? 1.083 -16.816 -1.013 1.00 97.62 181 THR A C 1
ATOM 1490 O O . THR A 1 181 ? 1.924 -17.374 -1.719 1.00 97.62 181 THR A O 1
ATOM 1493 N N . ASP A 1 182 ? -0.213 -17.129 -1.091 1.00 97.81 182 ASP A N 1
ATOM 1494 C CA . ASP A 1 182 ? -0.757 -18.061 -2.095 1.00 97.81 182 ASP A CA 1
ATOM 1495 C C . ASP A 1 182 ? -0.537 -17.540 -3.528 1.00 97.81 182 ASP A C 1
ATOM 1497 O O . ASP A 1 182 ? -0.252 -18.313 -4.442 1.00 97.81 182 ASP A O 1
ATOM 1501 N N . HIS A 1 183 ? -0.622 -16.218 -3.706 1.00 97.94 183 HIS A N 1
ATOM 1502 C CA . HIS A 1 183 ? -0.430 -15.510 -4.969 1.00 97.94 183 HIS A CA 1
ATOM 1503 C C . HIS A 1 183 ? 0.642 -14.429 -4.836 1.00 97.94 183 HIS A C 1
ATOM 1505 O O . HIS A 1 183 ? 0.424 -13.415 -4.175 1.00 97.94 183 HIS A O 1
ATOM 1511 N N . TYR A 1 184 ? 1.781 -14.606 -5.509 1.00 96.94 184 TYR A N 1
ATOM 1512 C CA . TYR A 1 184 ? 2.883 -13.645 -5.485 1.00 96.94 184 TYR A CA 1
ATOM 1513 C C . TYR A 1 184 ? 3.270 -13.231 -6.904 1.00 96.94 184 TYR A C 1
ATOM 1515 O O . TYR A 1 184 ? 3.708 -14.058 -7.700 1.00 96.94 184 TYR A O 1
ATOM 1523 N N . MET A 1 185 ? 3.144 -11.942 -7.229 1.00 96.12 185 MET A N 1
ATOM 1524 C CA . MET A 1 185 ? 3.402 -11.446 -8.593 1.00 96.12 185 MET A CA 1
ATOM 1525 C C . MET A 1 185 ? 4.901 -11.293 -8.925 1.00 96.12 185 MET A C 1
ATOM 1527 O O . MET A 1 185 ? 5.274 -11.084 -10.081 1.00 96.12 185 MET A O 1
ATOM 1531 N N . ARG A 1 186 ? 5.788 -11.436 -7.931 1.00 94.44 186 ARG A N 1
ATOM 1532 C CA . ARG A 1 186 ? 7.235 -11.212 -8.075 1.00 94.44 186 ARG A CA 1
ATOM 1533 C C . ARG A 1 186 ? 7.923 -11.988 -9.207 1.00 94.44 186 ARG A C 1
ATOM 1535 O O . ARG A 1 186 ? 8.712 -11.363 -9.917 1.00 94.44 186 ARG A O 1
ATOM 1542 N N . PRO A 1 187 ? 7.663 -13.291 -9.434 1.00 94.75 187 PRO A N 1
ATOM 1543 C CA . PRO A 1 187 ? 8.306 -14.019 -10.528 1.00 94.75 187 PRO A CA 1
ATOM 1544 C C . PRO A 1 187 ? 8.004 -13.404 -11.900 1.00 94.75 187 PRO A C 1
ATOM 1546 O O . PRO A 1 187 ? 8.888 -13.353 -12.751 1.00 94.75 187 PRO A O 1
ATOM 1549 N N . PHE A 1 188 ? 6.791 -12.870 -12.090 1.00 94.69 188 PHE A N 1
ATOM 1550 C CA . PHE A 1 188 ? 6.398 -12.178 -13.315 1.00 94.69 188 PHE A CA 1
ATOM 1551 C C . PHE A 1 188 ? 7.112 -10.825 -13.471 1.00 94.69 188 PHE A C 1
ATOM 1553 O O . PHE A 1 188 ? 7.707 -10.593 -14.519 1.00 94.69 188 PHE A O 1
ATOM 1560 N N . GLN A 1 189 ? 7.148 -9.980 -12.430 1.00 93.81 189 GLN A N 1
ATOM 1561 C CA . GLN A 1 189 ? 7.885 -8.697 -12.447 1.00 93.81 189 GLN A CA 1
ATOM 1562 C C . GLN A 1 189 ? 9.361 -8.900 -12.826 1.00 93.81 189 GLN A C 1
ATOM 1564 O O . GLN A 1 189 ? 9.901 -8.220 -13.694 1.00 93.81 189 GLN A O 1
ATOM 1569 N N . VAL A 1 190 ? 10.014 -9.875 -12.180 1.00 94.31 190 VAL A N 1
ATOM 1570 C CA . VAL A 1 190 ? 11.430 -10.195 -12.400 1.00 94.31 190 VAL A CA 1
ATOM 1571 C C . VAL A 1 190 ? 11.656 -10.750 -13.807 1.00 94.31 190 VAL A C 1
ATOM 1573 O O . VAL A 1 190 ? 12.665 -10.419 -14.424 1.00 94.31 190 VAL A O 1
ATOM 1576 N N . ALA A 1 191 ? 10.740 -11.567 -14.334 1.00 95.50 191 ALA A N 1
ATOM 1577 C CA . ALA A 1 191 ? 10.818 -12.062 -15.707 1.00 95.50 191 ALA A CA 1
ATOM 1578 C C . ALA A 1 191 ? 10.608 -10.945 -16.746 1.00 95.50 191 ALA A C 1
ATOM 1580 O O . ALA A 1 191 ? 11.277 -10.940 -17.779 1.00 95.50 191 ALA A O 1
ATOM 1581 N N . LEU A 1 192 ? 9.713 -9.995 -16.464 1.00 93.25 192 LEU A N 1
ATOM 1582 C CA . LEU A 1 192 ? 9.428 -8.843 -17.311 1.00 93.25 192 LEU A CA 1
ATOM 1583 C C . LEU A 1 192 ? 10.621 -7.879 -17.365 1.00 93.25 192 LEU A C 1
ATOM 1585 O O . LEU A 1 192 ? 11.220 -7.714 -18.422 1.00 93.25 192 LEU A O 1
ATOM 1589 N N . GLU A 1 193 ? 11.028 -7.297 -16.236 1.00 92.31 193 GLU A N 1
ATOM 1590 C CA . GLU A 1 193 ? 12.073 -6.261 -16.215 1.00 92.31 193 GLU A CA 1
ATOM 1591 C C . GLU A 1 193 ? 13.496 -6.785 -16.482 1.00 92.31 193 GLU A C 1
ATOM 1593 O O . GLU A 1 193 ? 14.405 -5.994 -16.738 1.00 92.31 193 GLU A O 1
ATOM 1598 N N . LYS A 1 194 ? 13.712 -8.107 -16.453 1.00 94.50 194 LYS A N 1
ATOM 1599 C CA . LYS A 1 194 ? 14.961 -8.736 -16.924 1.00 94.50 194 LYS A CA 1
ATOM 1600 C C . LYS A 1 194 ? 14.888 -9.260 -18.362 1.00 94.50 194 LYS A C 1
ATOM 1602 O O . LYS A 1 194 ? 15.813 -9.954 -18.775 1.00 94.50 194 LYS A O 1
ATOM 1607 N N . ASN A 1 195 ? 13.825 -8.954 -19.114 1.00 93.44 195 ASN A N 1
ATOM 1608 C CA . ASN A 1 195 ? 13.620 -9.412 -20.494 1.00 93.44 195 ASN A CA 1
ATOM 1609 C C . ASN A 1 195 ? 13.782 -10.940 -20.648 1.00 93.44 195 ASN A C 1
ATOM 1611 O O . ASN A 1 195 ? 14.412 -11.429 -21.581 1.00 93.44 195 ASN A O 1
ATOM 1615 N N . ALA A 1 196 ? 13.225 -11.724 -19.718 1.00 95.31 196 ALA A N 1
ATOM 1616 C CA . ALA A 1 196 ? 13.475 -13.167 -19.625 1.00 95.31 196 ALA A CA 1
ATOM 1617 C C . ALA A 1 196 ? 12.910 -13.997 -20.798 1.00 95.31 196 ALA A C 1
ATOM 1619 O O . ALA A 1 196 ? 13.166 -15.196 -20.887 1.00 95.31 196 ALA A O 1
ATOM 1620 N N . SER A 1 197 ? 12.139 -13.387 -21.704 1.00 95.75 197 SER A N 1
ATOM 1621 C CA . SER A 1 197 ? 11.827 -13.971 -23.009 1.00 95.75 197 SER A CA 1
ATOM 1622 C C . SER A 1 197 ? 11.517 -12.896 -24.048 1.00 95.75 197 SER A C 1
ATOM 1624 O O . SER A 1 197 ? 10.952 -11.846 -23.731 1.00 95.75 197 SER A O 1
ATOM 1626 N N . LYS A 1 198 ? 11.769 -13.216 -25.324 1.00 94.38 198 LYS A N 1
ATOM 1627 C CA . LYS A 1 198 ? 11.443 -12.322 -26.442 1.00 94.38 198 LYS A CA 1
ATOM 1628 C C . LYS A 1 198 ? 9.936 -12.069 -26.601 1.00 94.38 198 LYS A C 1
ATOM 1630 O O . LYS A 1 198 ? 9.538 -11.059 -27.175 1.00 94.38 198 LYS A O 1
ATOM 1635 N N . VAL A 1 199 ? 9.092 -12.954 -26.061 1.00 93.06 199 VAL A N 1
ATOM 1636 C CA . VAL A 1 199 ? 7.639 -12.738 -25.982 1.00 93.06 199 VAL A CA 1
ATOM 1637 C C . VAL A 1 199 ? 7.337 -11.569 -25.044 1.00 93.06 199 VAL A C 1
ATOM 1639 O O . VAL A 1 199 ? 6.650 -10.643 -25.460 1.00 93.06 199 VAL A O 1
ATOM 1642 N N . LEU A 1 200 ? 7.911 -11.553 -23.834 1.00 91.19 200 LEU A N 1
ATOM 1643 C CA . LEU A 1 200 ? 7.721 -10.455 -22.877 1.00 91.19 200 LEU A CA 1
ATOM 1644 C C . LEU A 1 200 ? 8.236 -9.120 -23.432 1.00 91.19 200 LEU A C 1
ATOM 1646 O O . LEU A 1 200 ? 7.492 -8.145 -23.399 1.00 91.19 200 LEU A O 1
ATOM 1650 N N . GLU A 1 201 ? 9.438 -9.083 -24.018 1.00 89.31 201 GLU A N 1
ATOM 1651 C CA . GLU A 1 201 ? 9.969 -7.873 -24.676 1.00 89.31 201 GLU A CA 1
ATOM 1652 C C . GLU A 1 201 ? 9.019 -7.314 -25.747 1.00 89.31 201 GLU A C 1
ATOM 1654 O O . GLU A 1 201 ? 8.777 -6.110 -25.815 1.00 89.31 201 GLU A O 1
ATOM 1659 N N . ASN A 1 202 ? 8.495 -8.187 -26.614 1.00 88.50 202 ASN A N 1
ATOM 1660 C CA . ASN A 1 202 ? 7.626 -7.770 -27.709 1.00 88.50 202 ASN A CA 1
ATOM 1661 C C . ASN A 1 202 ? 6.251 -7.324 -27.181 1.00 88.50 202 ASN A C 1
ATOM 1663 O O . ASN A 1 202 ? 5.710 -6.325 -27.657 1.00 88.50 202 ASN A O 1
ATOM 1667 N N . THR A 1 203 ? 5.698 -8.028 -26.185 1.00 88.12 203 THR A N 1
ATOM 1668 C CA . THR A 1 203 ? 4.420 -7.699 -25.535 1.00 88.12 203 THR A CA 1
ATOM 1669 C C . THR A 1 203 ? 4.492 -6.373 -24.778 1.00 88.12 203 THR A C 1
ATOM 1671 O O . THR A 1 203 ? 3.633 -5.524 -24.992 1.00 88.12 203 THR A O 1
ATOM 1674 N N . TYR A 1 204 ? 5.530 -6.141 -23.974 1.00 86.38 204 TYR A N 1
ATOM 1675 C CA . TYR A 1 204 ? 5.707 -4.919 -23.175 1.00 86.38 204 TYR A CA 1
ATOM 1676 C C . TYR A 1 204 ? 6.502 -3.830 -23.913 1.00 86.38 204 TYR A C 1
ATOM 1678 O O . TYR A 1 204 ? 7.191 -3.007 -23.311 1.00 86.38 204 TYR A O 1
ATOM 1686 N N . SER A 1 205 ? 6.380 -3.804 -25.241 1.00 80.31 205 SER A N 1
ATOM 1687 C CA . SER A 1 205 ? 6.906 -2.729 -26.075 1.00 80.31 205 SER A CA 1
ATOM 1688 C C . SER A 1 205 ? 5.968 -1.506 -26.075 1.00 80.31 205 SER A C 1
ATOM 1690 O O . SER A 1 205 ? 4.747 -1.665 -25.952 1.00 80.31 205 SER A O 1
ATOM 1692 N N . PRO A 1 206 ? 6.486 -0.277 -26.289 1.00 76.38 206 PRO A N 1
ATOM 1693 C CA . PRO A 1 206 ? 5.660 0.935 -26.349 1.00 76.38 206 PRO A CA 1
ATOM 1694 C C . PRO A 1 206 ? 4.535 0.895 -27.394 1.00 76.38 206 PRO A C 1
ATOM 1696 O O . PRO A 1 206 ? 3.542 1.598 -27.244 1.00 76.38 206 PRO A O 1
ATOM 1699 N N . ALA A 1 207 ? 4.666 0.062 -28.433 1.00 78.81 207 ALA A N 1
ATOM 1700 C CA . ALA A 1 207 ? 3.668 -0.096 -29.490 1.00 78.81 207 ALA A CA 1
ATOM 1701 C C . ALA A 1 207 ? 2.345 -0.728 -29.011 1.00 78.81 207 ALA A C 1
ATOM 1703 O O . ALA A 1 207 ? 1.312 -0.502 -29.635 1.00 78.81 207 ALA A O 1
ATOM 1704 N N . ASN A 1 208 ? 2.363 -1.490 -27.910 1.00 78.00 208 ASN A N 1
ATOM 1705 C CA . ASN A 1 208 ? 1.175 -2.174 -27.385 1.00 78.00 208 ASN A CA 1
ATOM 1706 C C . ASN A 1 208 ? 0.466 -1.402 -26.257 1.00 78.00 208 ASN A C 1
ATOM 1708 O O . ASN A 1 208 ? -0.585 -1.842 -25.794 1.00 78.00 208 ASN A O 1
ATOM 1712 N N . CYS A 1 209 ? 1.028 -0.276 -25.798 1.00 81.19 209 CYS A N 1
ATOM 1713 C CA . CYS A 1 209 ? 0.458 0.587 -24.751 1.00 81.19 209 CYS A CA 1
ATOM 1714 C C . CYS A 1 209 ? 0.046 -0.142 -23.446 1.00 81.19 209 CYS A C 1
ATOM 1716 O O . CYS A 1 209 ? -0.926 0.244 -22.789 1.00 81.19 209 CYS A O 1
ATOM 1718 N N . ILE A 1 210 ? 0.776 -1.198 -23.065 1.00 82.31 210 ILE A N 1
ATOM 1719 C CA . ILE A 1 210 ? 0.550 -1.938 -21.814 1.00 82.31 210 ILE A CA 1
ATOM 1720 C C . ILE A 1 210 ? 1.281 -1.231 -20.667 1.00 82.31 210 ILE A C 1
ATOM 1722 O O . ILE A 1 210 ? 2.441 -0.846 -20.799 1.00 82.31 210 ILE A O 1
ATOM 1726 N N . GLU A 1 211 ? 0.596 -1.060 -19.538 1.00 86.25 211 GLU A N 1
ATOM 1727 C CA . GLU A 1 211 ? 1.086 -0.338 -18.361 1.00 86.25 211 GLU A CA 1
ATOM 1728 C C . GLU A 1 211 ? 0.977 -1.257 -17.135 1.00 86.25 211 GLU A C 1
ATOM 1730 O O . GLU A 1 211 ? -0.110 -1.765 -16.856 1.00 86.25 211 GLU A O 1
ATOM 1735 N N . GLN A 1 212 ? 2.081 -1.482 -16.408 1.00 89.06 212 GLN A N 1
ATOM 1736 C CA . GLN A 1 212 ? 2.195 -2.581 -15.428 1.00 89.06 212 GLN A CA 1
ATOM 1737 C C . GLN A 1 212 ? 1.176 -2.524 -14.274 1.00 89.06 212 GLN A C 1
ATOM 1739 O O . GLN A 1 212 ? 0.791 -3.561 -13.730 1.00 89.06 212 GLN A O 1
ATOM 1744 N N . HIS A 1 213 ? 0.662 -1.339 -13.919 1.00 90.56 213 HIS A N 1
ATOM 1745 C CA . HIS A 1 213 ? -0.405 -1.223 -12.919 1.00 90.56 213 HIS A CA 1
ATOM 1746 C C . HIS A 1 213 ? -1.695 -1.924 -13.360 1.00 90.56 213 HIS A C 1
ATOM 1748 O O . HIS A 1 213 ? -2.434 -2.426 -12.515 1.00 90.56 213 HIS A O 1
ATOM 1754 N N . ARG A 1 214 ? -1.962 -2.018 -14.670 1.00 90.19 214 ARG A N 1
ATOM 1755 C CA . ARG A 1 214 ? -3.112 -2.761 -15.204 1.00 90.19 214 ARG A CA 1
ATOM 1756 C C . ARG A 1 214 ? -2.944 -4.266 -15.038 1.00 90.19 214 ARG A C 1
ATOM 1758 O O . ARG A 1 214 ? -3.943 -4.952 -14.856 1.00 90.19 214 ARG A O 1
ATOM 1765 N N . ASP A 1 215 ? -1.722 -4.788 -15.049 1.00 93.00 215 ASP A N 1
ATOM 1766 C CA . ASP A 1 215 ? -1.463 -6.208 -14.782 1.00 93.00 215 ASP A CA 1
ATOM 1767 C C . ASP A 1 215 ? -1.708 -6.547 -13.313 1.00 93.00 215 ASP A C 1
ATOM 1769 O O . ASP A 1 215 ? -2.380 -7.533 -13.014 1.00 93.00 215 ASP A O 1
ATOM 1773 N N . VAL A 1 216 ? -1.272 -5.670 -12.404 1.00 95.44 216 VAL A N 1
ATOM 1774 C CA . VAL A 1 216 ? -1.557 -5.780 -10.966 1.00 95.44 216 VAL A CA 1
ATOM 1775 C C . VAL A 1 216 ? -3.066 -5.714 -10.691 1.00 95.44 216 VAL A C 1
ATOM 1777 O O . VAL A 1 216 ? -3.588 -6.535 -9.939 1.00 95.44 216 VAL A O 1
ATOM 1780 N N . LEU A 1 217 ? -3.789 -4.783 -11.328 1.00 92.00 217 LEU A N 1
ATOM 1781 C CA . LEU A 1 217 ? -5.247 -4.666 -11.186 1.00 92.00 217 LEU A CA 1
ATOM 1782 C C . LEU A 1 217 ? -6.000 -5.861 -11.798 1.00 92.00 217 LEU A C 1
ATOM 1784 O O . LEU A 1 217 ? -6.967 -6.328 -11.199 1.00 92.00 217 LEU A O 1
ATOM 1788 N N . ARG A 1 218 ? -5.548 -6.407 -12.938 1.00 94.00 218 ARG A N 1
ATOM 1789 C CA . ARG A 1 218 ? -6.112 -7.645 -13.511 1.00 94.00 218 ARG A CA 1
ATOM 1790 C C . ARG A 1 218 ? -5.897 -8.841 -12.587 1.00 94.00 218 ARG A C 1
ATOM 1792 O O . ARG A 1 218 ? -6.858 -9.538 -12.280 1.00 94.00 218 ARG A O 1
ATOM 1799 N N . TYR A 1 219 ? -4.684 -9.027 -12.068 1.00 96.94 219 TYR A N 1
ATOM 1800 C CA . TYR A 1 219 ? -4.387 -10.131 -11.151 1.00 96.94 219 TYR A CA 1
ATOM 1801 C C . TYR A 1 219 ? -5.179 -10.022 -9.838 1.00 96.94 219 TYR A C 1
ATOM 1803 O O . TYR A 1 219 ? -5.658 -11.029 -9.316 1.00 96.94 219 TYR A O 1
ATOM 1811 N N . LEU A 1 220 ? -5.404 -8.798 -9.342 1.00 94.94 220 LEU A N 1
ATOM 1812 C CA . LEU A 1 220 ? -6.309 -8.546 -8.220 1.00 94.94 220 LEU A CA 1
ATOM 1813 C C . LEU A 1 220 ? -7.775 -8.876 -8.565 1.00 94.94 220 LEU A C 1
ATOM 1815 O O . LEU A 1 220 ? -8.459 -9.466 -7.731 1.00 94.94 220 LEU A O 1
ATOM 1819 N N . GLN A 1 221 ? -8.259 -8.554 -9.771 1.00 92.12 221 GLN A N 1
ATOM 1820 C CA . GLN A 1 221 ? -9.614 -8.914 -10.217 1.00 92.12 221 GLN A CA 1
ATOM 1821 C C . GLN A 1 221 ? -9.812 -10.436 -10.260 1.00 92.12 221 GLN A C 1
ATOM 1823 O O . GLN A 1 221 ? -10.793 -10.951 -9.719 1.00 92.12 221 GLN A O 1
ATOM 1828 N N . ASP A 1 222 ? -8.860 -11.156 -10.857 1.00 95.44 222 ASP A N 1
ATOM 1829 C CA . ASP A 1 222 ? -8.885 -12.617 -10.949 1.00 95.44 222 ASP A CA 1
ATOM 1830 C C . ASP A 1 222 ? -8.844 -13.259 -9.556 1.00 95.44 222 ASP A C 1
ATOM 1832 O O . ASP A 1 222 ? -9.586 -14.204 -9.279 1.00 95.44 222 ASP A O 1
ATOM 1836 N N . PHE A 1 223 ? -8.042 -12.711 -8.637 1.00 95.62 223 PHE A N 1
ATOM 1837 C CA . PHE A 1 223 ? -7.979 -13.146 -7.241 1.00 95.62 223 PHE A CA 1
ATOM 1838 C C . PHE A 1 223 ? -9.282 -12.876 -6.467 1.00 95.62 223 PHE A C 1
ATOM 1840 O O . PHE A 1 223 ? -9.729 -13.741 -5.713 1.00 95.62 223 PHE A O 1
ATOM 1847 N N . ILE A 1 224 ? -9.931 -11.724 -6.675 1.00 88.25 224 ILE A N 1
ATOM 1848 C CA . ILE A 1 224 ? -11.237 -11.394 -6.074 1.00 88.25 224 ILE A CA 1
ATOM 1849 C C . ILE A 1 224 ? -12.321 -12.381 -6.537 1.00 88.25 224 ILE A C 1
ATOM 1851 O O . ILE A 1 224 ? -13.104 -12.860 -5.711 1.00 88.25 224 ILE A O 1
ATOM 1855 N N . HIS A 1 225 ? -12.349 -12.714 -7.832 1.00 88.94 225 HIS A N 1
ATOM 1856 C CA . HIS A 1 225 ? -13.313 -13.655 -8.417 1.00 88.94 225 HIS A CA 1
ATOM 1857 C C . HIS A 1 225 ? -13.012 -15.134 -8.111 1.00 88.94 225 HIS A C 1
ATOM 1859 O O . HIS A 1 225 ? -13.935 -15.955 -8.075 1.00 88.94 225 HIS A O 1
ATOM 1865 N N . SER A 1 226 ? -11.744 -15.471 -7.869 1.00 92.12 226 SER A N 1
ATOM 1866 C CA . SER A 1 226 ? -11.300 -16.788 -7.399 1.00 92.12 226 SER A CA 1
ATOM 1867 C C . SER A 1 226 ? -11.723 -17.048 -5.948 1.00 92.12 226 SER A C 1
ATOM 1869 O O . SER A 1 226 ? -12.088 -16.126 -5.220 1.00 92.12 226 SER A O 1
ATOM 1871 N N . TYR A 1 227 ? -11.660 -18.309 -5.505 1.00 92.25 227 TYR A N 1
ATOM 1872 C CA . TYR A 1 227 ? -11.893 -18.722 -4.109 1.00 92.25 227 TYR A CA 1
ATOM 1873 C C . TYR A 1 227 ? -13.174 -18.127 -3.499 1.00 92.25 227 TYR A C 1
ATOM 1875 O O . TYR A 1 227 ? -13.125 -17.337 -2.555 1.00 92.25 227 TYR A O 1
ATOM 1883 N N . LYS A 1 228 ? -14.334 -18.456 -4.079 1.00 89.44 228 LYS A N 1
ATOM 1884 C CA . LYS A 1 228 ? -15.636 -17.924 -3.636 1.00 89.44 228 LYS A CA 1
ATOM 1885 C C . LYS A 1 228 ? -15.960 -18.318 -2.194 1.00 89.44 228 LYS A C 1
ATOM 1887 O O . LYS A 1 228 ? -16.498 -17.510 -1.449 1.00 89.44 228 LYS A O 1
ATOM 1892 N N . ASP A 1 229 ? -15.547 -19.519 -1.808 1.00 93.19 229 ASP A N 1
ATOM 1893 C CA . ASP A 1 229 ? -15.853 -20.158 -0.526 1.00 93.19 229 ASP A CA 1
ATOM 1894 C C . ASP A 1 229 ? -14.768 -19.923 0.543 1.00 93.19 229 ASP A C 1
ATOM 1896 O O . ASP A 1 229 ? -14.769 -20.585 1.576 1.00 93.19 229 ASP A O 1
ATOM 1900 N N . HIS A 1 230 ? -13.790 -19.044 0.285 1.00 90.88 230 HIS A N 1
ATOM 1901 C CA . HIS A 1 230 ? -12.724 -18.701 1.235 1.00 90.88 230 HIS A CA 1
ATOM 1902 C C . HIS A 1 230 ? -12.632 -17.178 1.421 1.00 90.88 230 HIS A C 1
ATOM 1904 O O . HIS A 1 230 ? -12.773 -16.428 0.446 1.00 90.88 230 HIS A O 1
ATOM 1910 N N . PRO A 1 231 ? -12.325 -16.695 2.638 1.00 92.75 231 PRO A N 1
ATOM 1911 C CA . PRO A 1 231 ? -11.982 -15.296 2.845 1.00 92.75 231 PRO A CA 1
ATOM 1912 C C . PRO A 1 231 ? -10.637 -14.972 2.169 1.00 92.75 231 PRO A C 1
ATOM 1914 O O . PRO A 1 231 ? -9.812 -15.855 1.918 1.00 92.75 231 PRO A O 1
ATOM 1917 N N . LYS A 1 232 ? -10.420 -13.698 1.826 1.00 94.25 232 LYS A N 1
ATOM 1918 C CA . LYS A 1 232 ? -9.286 -13.249 1.002 1.00 94.25 232 LYS A CA 1
ATOM 1919 C C . LYS A 1 232 ? -8.613 -12.013 1.592 1.00 94.25 232 LYS A C 1
ATOM 1921 O O . LYS A 1 232 ? -9.295 -11.060 1.956 1.00 94.25 232 LYS A O 1
ATOM 1926 N N . PHE A 1 233 ? -7.283 -12.016 1.634 1.00 96.19 233 PHE A N 1
ATOM 1927 C CA . PHE A 1 233 ? -6.452 -10.868 2.006 1.00 96.19 233 PHE A CA 1
ATOM 1928 C C . PHE A 1 233 ? -5.484 -10.551 0.862 1.00 96.19 233 PHE A C 1
ATOM 1930 O O . PHE A 1 233 ? -4.555 -11.310 0.595 1.00 96.19 233 PHE A O 1
ATOM 1937 N N . GLY A 1 234 ? -5.728 -9.450 0.151 1.00 95.12 234 GLY A N 1
ATOM 1938 C CA . GLY A 1 234 ? -4.912 -9.025 -0.985 1.00 95.12 234 GLY A CA 1
ATOM 1939 C C . GLY A 1 234 ? -4.246 -7.681 -0.735 1.00 95.12 234 GLY A C 1
ATOM 1940 O O . GLY A 1 234 ? -4.915 -6.725 -0.349 1.00 95.12 234 GLY A O 1
ATOM 1941 N N . TRP A 1 235 ? -2.944 -7.605 -0.998 1.00 95.69 235 TRP A N 1
ATOM 1942 C CA . TRP A 1 235 ? -2.171 -6.368 -0.988 1.00 95.69 235 TRP A CA 1
ATOM 1943 C C . TRP A 1 235 ? -1.617 -6.083 -2.383 1.00 95.69 235 TRP A C 1
ATOM 1945 O O . TRP A 1 235 ? -0.992 -6.951 -2.998 1.00 95.69 235 TRP A O 1
ATOM 1955 N N . ILE A 1 236 ? -1.805 -4.850 -2.857 1.00 95.62 236 ILE A N 1
ATOM 1956 C CA . ILE A 1 236 ? -1.153 -4.334 -4.064 1.00 95.62 236 ILE A CA 1
ATOM 1957 C C . ILE A 1 236 ? -0.247 -3.151 -3.702 1.00 95.62 236 ILE A C 1
ATOM 1959 O O . ILE A 1 236 ? -0.633 -2.306 -2.896 1.00 95.62 236 ILE A O 1
ATOM 1963 N N . TRP A 1 237 ? 0.954 -3.084 -4.277 1.00 93.75 237 TRP A N 1
ATOM 1964 C CA . TRP A 1 237 ? 1.872 -1.952 -4.115 1.00 93.75 237 TRP A CA 1
ATOM 1965 C C . TRP A 1 237 ? 2.307 -1.410 -5.478 1.00 93.75 237 TRP A C 1
ATOM 1967 O O . TRP A 1 237 ? 2.995 -2.086 -6.240 1.00 93.75 237 TRP A O 1
ATOM 1977 N N . LEU A 1 238 ? 1.911 -0.177 -5.789 1.00 92.62 238 LEU A N 1
ATOM 1978 C CA . LEU A 1 238 ? 2.155 0.440 -7.092 1.00 92.62 238 LEU A CA 1
ATOM 1979 C C . LEU A 1 238 ? 3.185 1.559 -6.954 1.00 92.62 238 LEU A C 1
ATOM 1981 O O . LEU A 1 238 ? 2.878 2.661 -6.504 1.00 92.62 238 LEU A O 1
ATOM 1985 N N . SER A 1 239 ? 4.425 1.223 -7.292 1.00 89.75 239 SER A N 1
ATOM 1986 C CA . SER A 1 239 ? 5.601 2.082 -7.227 1.00 89.75 239 SER A CA 1
ATOM 1987 C C . SER A 1 239 ? 5.785 2.868 -8.523 1.00 89.75 239 SER A C 1
ATOM 1989 O O . SER A 1 239 ? 6.008 4.076 -8.476 1.00 89.75 239 SER A O 1
ATOM 1991 N N . LEU A 1 240 ? 5.680 2.221 -9.690 1.00 85.88 240 LEU A N 1
ATOM 1992 C CA . LEU A 1 240 ? 6.055 2.823 -10.978 1.00 85.88 240 LEU A CA 1
ATOM 1993 C C . LEU A 1 240 ? 5.201 4.045 -11.344 1.00 85.88 240 LEU A C 1
ATOM 1995 O O . LEU A 1 240 ? 5.690 4.960 -12.006 1.00 85.88 240 LEU A O 1
ATOM 1999 N N . LEU A 1 241 ? 3.953 4.096 -10.870 1.00 80.00 241 LEU A N 1
ATOM 2000 C CA . LEU A 1 241 ? 3.036 5.221 -11.088 1.00 80.00 241 LEU A CA 1
ATOM 2001 C C . LEU A 1 241 ? 3.472 6.542 -10.434 1.00 80.00 241 LEU A C 1
ATOM 2003 O O . LEU A 1 241 ? 2.998 7.598 -10.854 1.00 80.00 241 LEU A O 1
ATOM 2007 N N . SER A 1 242 ? 4.344 6.506 -9.425 1.00 69.50 242 SER A N 1
ATOM 2008 C CA . SER A 1 242 ? 4.801 7.701 -8.701 1.00 69.50 242 SER A CA 1
ATOM 2009 C C . SER A 1 242 ? 6.317 7.795 -8.522 1.00 69.50 242 SER A C 1
ATOM 2011 O O . SER A 1 242 ? 6.805 8.886 -8.250 1.00 69.50 242 SER A O 1
ATOM 2013 N N . HIS A 1 243 ? 7.079 6.713 -8.739 1.00 73.38 243 HIS A N 1
ATOM 2014 C CA . HIS A 1 243 ? 8.516 6.622 -8.431 1.00 73.38 243 HIS A CA 1
ATOM 2015 C C . HIS A 1 243 ? 9.391 7.725 -9.058 1.00 73.38 243 HIS A C 1
ATOM 2017 O O . HIS A 1 243 ? 10.490 8.001 -8.579 1.00 73.38 243 HIS A O 1
ATOM 2023 N N . SER A 1 244 ? 8.963 8.340 -10.163 1.00 61.62 244 SER A N 1
ATOM 2024 C CA . SER A 1 244 ? 9.749 9.403 -10.814 1.00 61.62 244 SER A CA 1
ATOM 2025 C C . SER A 1 244 ? 8.940 10.577 -11.366 1.00 61.62 244 SER A C 1
ATOM 2027 O O . SER A 1 244 ? 9.555 11.548 -11.803 1.00 61.62 244 SER A O 1
ATOM 2029 N N . ARG A 1 245 ? 7.599 10.493 -11.378 1.00 52.78 245 ARG A N 1
ATOM 2030 C CA . ARG A 1 245 ? 6.659 11.583 -11.711 1.00 52.78 245 ARG A CA 1
ATOM 2031 C C . ARG A 1 245 ? 5.296 11.299 -11.080 1.00 52.78 245 ARG A C 1
ATOM 2033 O O . ARG A 1 245 ? 4.687 10.273 -11.364 1.00 52.78 245 ARG A O 1
ATOM 2040 N N . GLU A 1 246 ? 4.754 12.255 -10.340 1.00 58.47 246 GLU A N 1
AT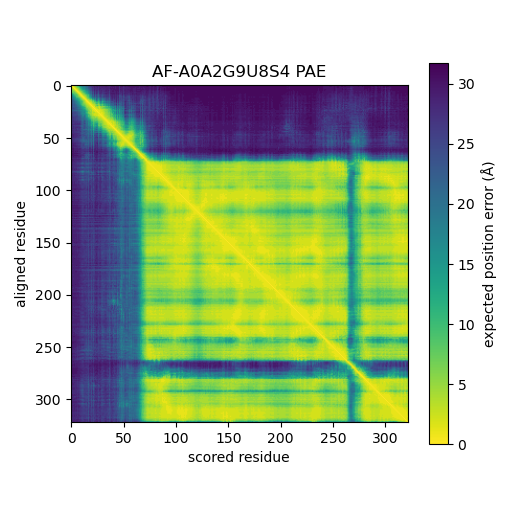OM 2041 C CA . GLU A 1 246 ? 3.451 12.186 -9.652 1.00 58.47 246 GLU A CA 1
ATOM 2042 C C . GLU A 1 246 ? 2.275 12.127 -10.649 1.00 58.47 246 GLU A C 1
ATOM 2044 O O . GLU A 1 246 ? 1.152 11.738 -10.318 1.00 58.47 246 GLU A O 1
ATOM 2049 N N . SER A 1 247 ? 2.531 12.503 -11.907 1.00 60.94 247 SER A N 1
ATOM 2050 C CA . SER A 1 247 ? 1.563 12.460 -13.002 1.00 60.94 247 SER A CA 1
ATOM 2051 C C . SER A 1 247 ? 1.057 11.054 -13.335 1.00 60.94 247 SER A C 1
ATOM 2053 O O . SER A 1 247 ? -0.049 10.948 -13.863 1.00 60.94 247 SER A O 1
ATOM 2055 N N . GLY A 1 248 ? 1.815 9.989 -13.040 1.00 63.72 248 GLY A N 1
ATOM 2056 C CA . GLY A 1 248 ? 1.372 8.612 -13.296 1.00 63.72 248 GLY A CA 1
ATOM 2057 C C . GLY A 1 248 ? 0.185 8.219 -12.411 1.00 63.72 248 GLY A C 1
ATOM 2058 O O . GLY A 1 248 ? -0.824 7.737 -12.919 1.00 63.72 248 GLY A O 1
ATOM 2059 N N . THR A 1 249 ? 0.224 8.559 -11.120 1.00 67.56 249 THR A N 1
ATOM 2060 C CA . THR A 1 249 ? -0.914 8.430 -10.192 1.00 67.56 249 THR A CA 1
ATOM 2061 C C . THR A 1 249 ? -2.150 9.187 -10.692 1.00 67.56 249 THR A C 1
ATOM 2063 O O . THR A 1 249 ? -3.264 8.668 -10.652 1.00 67.56 249 THR A O 1
ATOM 2066 N N . ILE A 1 250 ? -1.970 10.405 -11.220 1.00 66.31 250 ILE A N 1
ATOM 2067 C CA . ILE A 1 250 ? -3.073 11.216 -11.766 1.00 66.31 250 ILE A CA 1
ATOM 2068 C C . ILE A 1 250 ? -3.665 10.578 -13.032 1.00 66.31 250 ILE A C 1
ATOM 2070 O O . ILE A 1 250 ? -4.882 10.617 -13.212 1.00 66.31 250 ILE A O 1
ATOM 2074 N N . HIS A 1 251 ? -2.834 9.988 -13.894 1.00 73.75 251 HIS A N 1
ATOM 2075 C CA . HIS A 1 251 ? -3.240 9.244 -15.094 1.00 73.75 251 HIS A CA 1
ATOM 2076 C C . HIS A 1 251 ? -4.030 7.975 -14.734 1.00 73.75 251 HIS A C 1
ATOM 2078 O O . HIS A 1 251 ? -5.175 7.819 -15.171 1.00 73.75 251 HIS A O 1
ATOM 2084 N N . ALA A 1 252 ? -3.486 7.152 -13.835 1.00 83.31 252 ALA A N 1
ATOM 2085 C CA . ALA A 1 252 ? -4.082 5.897 -13.379 1.00 83.31 252 ALA A CA 1
ATOM 2086 C C . ALA A 1 252 ? -5.383 6.055 -12.570 1.00 83.31 252 ALA A C 1
ATOM 2088 O O . ALA A 1 252 ? -6.115 5.085 -12.422 1.00 83.31 252 ALA A O 1
ATOM 2089 N N . ASP A 1 253 ? -5.745 7.251 -12.094 1.00 75.50 253 ASP A N 1
ATOM 2090 C CA . ASP A 1 253 ? -7.002 7.486 -11.361 1.00 75.50 253 ASP A CA 1
ATOM 2091 C C . ASP A 1 253 ? -8.270 7.031 -12.116 1.00 75.50 253 ASP A C 1
ATOM 2093 O O . ASP A 1 253 ? -9.208 6.542 -11.497 1.00 75.50 253 ASP A O 1
ATOM 2097 N N . SER A 1 254 ? -8.312 7.112 -13.452 1.00 73.06 254 SER A N 1
ATOM 2098 C CA . SER A 1 254 ? -9.427 6.526 -14.226 1.00 73.06 254 SER A CA 1
ATOM 2099 C C . SER A 1 254 ? -9.396 5.002 -14.290 1.00 73.06 254 SER A C 1
ATOM 2101 O O . SER A 1 254 ? -10.452 4.404 -14.470 1.00 73.06 254 SER A O 1
ATOM 2103 N N . ASP A 1 255 ? -8.232 4.378 -14.129 1.00 82.75 255 ASP A N 1
ATOM 2104 C CA . ASP A 1 255 ? -8.083 2.922 -14.112 1.00 82.75 255 ASP A CA 1
ATOM 2105 C C . ASP A 1 255 ? -8.375 2.364 -12.715 1.00 82.75 255 ASP A C 1
ATOM 2107 O O . ASP A 1 255 ? -9.041 1.341 -12.604 1.00 82.75 255 ASP A O 1
ATOM 2111 N N . PHE A 1 256 ? -7.971 3.066 -11.650 1.00 82.88 256 PHE A N 1
ATOM 2112 C CA . PHE A 1 256 ? -8.372 2.762 -10.275 1.00 82.88 256 PHE A CA 1
ATOM 2113 C C . PHE A 1 256 ? -9.861 2.966 -10.062 1.00 82.88 256 PHE A C 1
ATOM 2115 O O . PHE A 1 256 ? -10.518 2.078 -9.518 1.00 82.88 256 PHE A O 1
ATOM 2122 N N . GLN A 1 257 ? -10.411 4.095 -10.531 1.00 70.56 257 GLN A N 1
ATOM 2123 C CA . GLN A 1 257 ? -11.849 4.268 -10.491 1.00 70.56 257 GLN A CA 1
ATOM 2124 C C . GLN A 1 257 ? -12.497 3.171 -11.329 1.00 70.56 257 GLN A C 1
ATOM 2126 O O . GLN A 1 257 ? -13.280 2.430 -10.762 1.00 70.56 257 GLN A O 1
ATOM 2131 N N . ARG A 1 258 ? -12.133 2.964 -12.608 1.00 74.31 258 ARG A N 1
ATOM 2132 C CA . ARG A 1 258 ? -12.730 1.893 -13.433 1.00 74.31 258 ARG A CA 1
ATOM 2133 C C . ARG A 1 258 ? -12.674 0.527 -12.755 1.00 74.31 258 ARG A C 1
ATOM 2135 O O . ARG A 1 258 ? -13.716 -0.095 -12.646 1.00 74.31 258 ARG A O 1
ATOM 2142 N N . PHE A 1 259 ? -11.528 0.100 -12.232 1.00 80.50 259 PHE A N 1
ATOM 2143 C CA . PHE A 1 259 ? -11.418 -1.151 -11.483 1.00 80.50 259 PHE A CA 1
ATOM 2144 C C . PHE A 1 259 ? -12.449 -1.208 -10.347 1.00 80.50 259 PHE A C 1
ATOM 2146 O O . PHE A 1 259 ? -13.254 -2.129 -10.279 1.00 80.50 259 PHE A O 1
ATOM 2153 N N . LEU A 1 260 ? -12.520 -0.184 -9.497 1.00 71.69 260 LEU A N 1
ATOM 2154 C CA . LEU A 1 260 ? -13.508 -0.152 -8.419 1.00 71.69 260 LEU A CA 1
ATOM 2155 C C . LEU A 1 260 ? -14.961 0.012 -8.924 1.00 71.69 260 LEU A C 1
ATOM 2157 O O . LEU A 1 260 ? -15.887 -0.384 -8.223 1.00 71.69 260 LEU A O 1
ATOM 2161 N N . LEU A 1 261 ? -15.178 0.574 -10.118 1.00 65.00 261 LEU A N 1
ATOM 2162 C CA . LEU A 1 261 ? -16.483 0.810 -10.751 1.00 65.00 261 LEU A CA 1
ATOM 2163 C C . LEU A 1 261 ? -17.054 -0.419 -11.439 1.00 65.00 261 LEU A C 1
ATOM 2165 O O . LEU A 1 261 ? -18.256 -0.642 -11.334 1.00 65.00 261 LEU A O 1
ATOM 2169 N N . ASP A 1 262 ? -16.204 -1.203 -12.091 1.00 67.88 262 ASP A N 1
ATOM 2170 C CA . ASP A 1 262 ? -16.528 -2.516 -12.645 1.00 67.88 262 ASP A CA 1
ATOM 2171 C C . ASP A 1 262 ? -16.888 -3.488 -11.497 1.00 67.88 262 ASP A C 1
ATOM 2173 O O . ASP A 1 262 ? -17.584 -4.479 -11.703 1.00 67.88 262 ASP A O 1
ATOM 2177 N N . ASN A 1 263 ? -16.513 -3.124 -10.261 1.00 69.94 263 ASN A N 1
ATOM 2178 C CA . ASN A 1 263 ? -16.977 -3.712 -9.009 1.00 69.94 263 ASN A CA 1
ATOM 2179 C C . ASN A 1 263 ? -18.037 -2.849 -8.236 1.00 69.94 263 ASN A C 1
ATOM 2181 O O . ASN A 1 263 ? -18.380 -3.256 -7.123 1.00 69.94 263 ASN A O 1
ATOM 2185 N N . LYS A 1 264 ? -18.552 -1.680 -8.725 1.00 59.41 264 LYS A N 1
ATOM 2186 C CA . LYS A 1 264 ? -19.524 -0.812 -7.964 1.00 59.41 264 LYS A CA 1
ATOM 2187 C C . LYS A 1 264 ? -20.280 0.424 -8.585 1.00 59.41 264 LYS A C 1
ATOM 2189 O O . LYS A 1 264 ? -21.340 0.730 -8.057 1.00 59.41 264 LYS A O 1
ATOM 2194 N N . GLU A 1 265 ? -19.781 1.186 -9.582 1.00 44.72 265 GLU A N 1
ATOM 2195 C CA . GLU A 1 265 ? -20.282 2.525 -10.107 1.00 44.72 265 GLU A CA 1
ATOM 2196 C C . GLU A 1 265 ? -20.085 3.854 -9.257 1.00 44.72 265 GLU A C 1
ATOM 2198 O O . GLU A 1 265 ? -19.955 3.733 -8.038 1.00 44.72 265 GLU A O 1
ATOM 2203 N N . LYS A 1 266 ? -20.071 5.164 -9.700 1.00 38.53 266 LYS A N 1
ATOM 2204 C CA . LYS A 1 266 ? -19.701 6.036 -10.908 1.00 38.53 266 LYS A CA 1
ATOM 2205 C C . LYS A 1 266 ? -19.654 7.568 -10.504 1.00 38.53 266 LYS A C 1
ATOM 2207 O O . LYS A 1 266 ? -20.337 7.865 -9.533 1.00 38.53 266 LYS A O 1
ATOM 2212 N N . ILE A 1 267 ? -19.037 8.632 -11.112 1.00 33.56 267 ILE A N 1
ATOM 2213 C CA . ILE A 1 267 ? -17.750 9.018 -11.824 1.00 33.56 267 ILE A CA 1
ATOM 2214 C C . ILE A 1 267 ? -17.508 10.583 -11.691 1.00 33.56 267 ILE A C 1
ATOM 2216 O O . ILE A 1 267 ? -18.424 11.298 -12.087 1.00 33.56 267 ILE A O 1
ATOM 2220 N N . ALA A 1 268 ? -16.329 11.147 -11.279 1.00 31.69 268 ALA A N 1
ATOM 2221 C CA . ALA A 1 268 ? -15.850 12.561 -11.550 1.00 31.69 268 ALA A CA 1
ATOM 2222 C C . ALA A 1 268 ? -14.395 12.915 -11.045 1.00 31.69 268 ALA A C 1
ATOM 2224 O O . ALA A 1 268 ? -13.958 12.331 -10.070 1.00 31.69 268 ALA A O 1
ATOM 2225 N N . ARG A 1 269 ? -13.642 13.890 -11.621 1.00 35.28 269 ARG A N 1
ATOM 2226 C CA . ARG A 1 269 ? -12.166 14.199 -11.398 1.00 35.28 269 ARG A CA 1
ATOM 2227 C C . ARG A 1 269 ? -11.930 15.695 -10.973 1.00 35.28 269 ARG A C 1
ATOM 2229 O O . ARG A 1 269 ? -12.915 16.420 -11.027 1.00 35.28 269 ARG A O 1
ATOM 2236 N N . THR A 1 270 ? -10.801 16.328 -10.545 1.00 35.31 270 THR A N 1
ATOM 2237 C CA . THR A 1 270 ? -9.288 16.264 -10.603 1.00 35.31 270 THR A CA 1
ATOM 2238 C C . THR A 1 270 ? -8.688 17.017 -9.330 1.00 35.31 270 THR A C 1
ATOM 2240 O O . THR A 1 270 ? -9.519 17.636 -8.673 1.00 35.31 270 THR A O 1
ATOM 2243 N N . LYS A 1 271 ? -7.405 17.132 -8.855 1.00 39.84 271 LYS A N 1
ATOM 2244 C CA . LYS A 1 271 ? -5.981 16.738 -9.171 1.00 39.84 271 LYS A CA 1
ATOM 2245 C C . LYS A 1 271 ? -4.970 17.331 -8.109 1.00 39.84 271 LYS A C 1
ATOM 2247 O O . LYS A 1 271 ? -5.012 18.543 -7.901 1.00 39.84 271 LYS A O 1
ATOM 2252 N N . LEU A 1 272 ? -3.964 16.596 -7.565 1.00 43.62 272 LEU A N 1
ATOM 2253 C CA . LEU A 1 272 ? -3.032 17.088 -6.492 1.00 43.62 272 LEU A CA 1
ATOM 2254 C C . LEU A 1 272 ? -1.584 16.507 -6.459 1.00 43.62 272 LEU A C 1
ATOM 2256 O O . LEU A 1 272 ? -1.221 15.817 -5.512 1.00 43.62 272 LEU A O 1
ATOM 2260 N N . GLY A 1 273 ? -0.703 16.804 -7.419 1.00 36.69 273 GLY A N 1
ATOM 2261 C CA . GLY A 1 273 ? 0.665 16.229 -7.443 1.00 36.69 273 GLY A CA 1
ATOM 2262 C C . GLY A 1 273 ? 1.438 16.274 -6.106 1.00 36.69 273 GLY A C 1
ATOM 2263 O O . GLY A 1 273 ? 1.761 15.232 -5.544 1.00 36.69 273 GLY A O 1
ATOM 2264 N N . ASN A 1 274 ? 1.687 17.476 -5.575 1.00 35.66 274 AS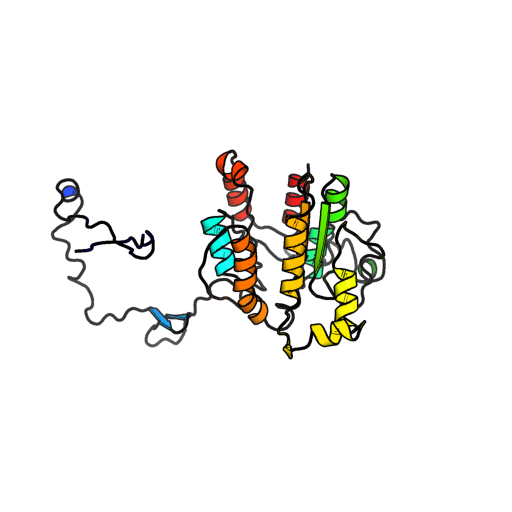N A N 1
ATOM 2265 C CA . ASN A 1 274 ? 2.795 17.700 -4.633 1.00 35.66 274 ASN A CA 1
ATOM 2266 C C . ASN A 1 274 ? 2.400 17.706 -3.141 1.00 35.66 274 ASN A C 1
ATOM 2268 O O . ASN A 1 274 ? 3.276 17.809 -2.286 1.00 35.66 274 ASN A O 1
ATOM 2272 N N . LEU A 1 275 ? 1.105 17.635 -2.808 1.00 44.19 275 LEU A N 1
ATOM 2273 C CA . LEU A 1 275 ? 0.627 17.734 -1.418 1.00 44.19 275 LEU A CA 1
ATOM 2274 C C . LEU A 1 275 ? 0.292 16.362 -0.788 1.00 44.19 275 LEU A C 1
ATOM 2276 O O . LEU A 1 275 ? 0.193 16.277 0.431 1.00 44.19 275 LEU A O 1
ATOM 2280 N N . GLU A 1 276 ? 0.231 15.272 -1.571 1.00 49.09 276 GLU A N 1
ATOM 2281 C CA . GLU A 1 276 ? 0.060 13.910 -1.020 1.00 49.09 276 GLU A CA 1
ATOM 2282 C C . GLU A 1 276 ? 1.322 13.375 -0.326 1.00 49.09 276 GLU A C 1
ATOM 2284 O O . GLU A 1 276 ? 1.215 12.660 0.665 1.00 49.09 276 GLU A O 1
ATOM 2289 N N . GLU A 1 277 ? 2.527 13.681 -0.827 1.00 47.12 277 GLU A N 1
ATOM 2290 C CA . GLU A 1 277 ? 3.764 13.004 -0.380 1.00 47.12 277 GLU A CA 1
ATOM 2291 C C . GLU A 1 277 ? 4.070 13.240 1.112 1.00 47.12 277 GLU A C 1
ATOM 2293 O O . GLU A 1 277 ? 4.629 12.382 1.795 1.00 47.12 277 GLU A O 1
ATOM 2298 N N . ASN A 1 278 ? 3.643 14.393 1.633 1.00 49.97 278 ASN A N 1
ATOM 2299 C CA . ASN A 1 278 ? 3.770 14.773 3.041 1.00 49.97 278 ASN A CA 1
ATOM 2300 C C . ASN A 1 278 ? 2.466 14.601 3.846 1.00 49.97 278 ASN A C 1
ATOM 2302 O O . ASN A 1 278 ? 2.453 14.884 5.041 1.00 49.97 278 ASN A O 1
ATOM 2306 N N . ASN A 1 279 ? 1.378 14.145 3.219 1.00 58.25 279 ASN A N 1
ATOM 2307 C CA . ASN A 1 279 ? 0.080 13.918 3.855 1.00 58.25 279 ASN A CA 1
ATOM 2308 C C . ASN A 1 279 ? -0.590 12.686 3.208 1.00 58.25 279 ASN A C 1
ATOM 2310 O O . ASN A 1 279 ? -1.483 12.847 2.370 1.00 58.25 279 ASN A O 1
ATOM 2314 N N . PRO A 1 280 ? -0.132 11.459 3.528 1.00 70.69 280 PRO A N 1
ATOM 2315 C CA . PRO A 1 280 ? -0.550 10.249 2.830 1.00 70.69 280 PRO A CA 1
ATOM 2316 C C . PRO A 1 280 ? -2.044 9.981 3.033 1.00 70.69 280 PRO A C 1
ATOM 2318 O O . PRO A 1 280 ? -2.500 9.649 4.126 1.00 70.69 280 PRO A O 1
ATOM 2321 N N . MET A 1 281 ? -2.813 10.105 1.954 1.00 75.00 281 MET A N 1
ATOM 2322 C CA . MET A 1 281 ? -4.254 9.891 1.978 1.00 75.00 281 MET A CA 1
ATOM 2323 C C . MET A 1 281 ? -4.616 8.427 2.264 1.00 75.00 281 MET A C 1
ATOM 2325 O O . MET A 1 281 ? -4.368 7.543 1.443 1.00 75.00 281 MET A O 1
ATOM 2329 N N . PHE A 1 282 ? -5.286 8.184 3.390 1.00 84.69 282 PHE A N 1
ATOM 2330 C CA . PHE A 1 282 ? -5.852 6.883 3.741 1.00 84.69 282 PHE A CA 1
ATOM 2331 C C . PHE A 1 282 ? -7.378 6.961 3.827 1.00 84.69 282 PHE A C 1
ATOM 2333 O O . PHE A 1 282 ? -7.932 7.839 4.488 1.00 84.69 282 PHE A O 1
ATOM 2340 N N . LEU A 1 283 ? -8.056 6.032 3.149 1.00 85.69 283 LEU A N 1
ATOM 2341 C CA . LEU A 1 283 ? -9.499 5.834 3.244 1.00 85.69 283 LEU A CA 1
ATOM 2342 C C . LEU A 1 283 ? -9.792 4.374 3.578 1.00 85.69 283 LEU A C 1
ATOM 2344 O O . LEU A 1 283 ? -9.286 3.475 2.907 1.00 85.69 283 LEU A O 1
ATOM 2348 N N . MET A 1 284 ? -10.671 4.142 4.551 1.00 87.38 284 MET A N 1
ATOM 2349 C CA . MET A 1 284 ? -11.199 2.813 4.853 1.00 87.38 284 MET A CA 1
ATOM 2350 C C . MET A 1 284 ? -12.673 2.723 4.460 1.00 87.38 284 MET A C 1
ATOM 2352 O O . MET A 1 284 ? -13.494 3.529 4.893 1.00 87.38 284 MET A O 1
ATOM 2356 N N . THR A 1 285 ? -13.019 1.702 3.677 1.00 85.25 285 THR A N 1
ATOM 2357 C CA . THR A 1 285 ? -14.405 1.287 3.429 1.00 85.25 285 THR A CA 1
ATOM 2358 C C . THR A 1 285 ? -14.670 -0.054 4.102 1.00 85.25 285 THR A C 1
ATOM 2360 O O . THR A 1 285 ? -13.815 -0.935 4.097 1.00 85.25 285 THR A O 1
ATOM 2363 N N . VAL A 1 286 ? -15.876 -0.221 4.638 1.00 85.56 286 VAL A N 1
ATOM 2364 C CA . VAL A 1 286 ? -16.342 -1.444 5.307 1.00 85.56 286 VAL A CA 1
ATOM 2365 C C . VAL A 1 286 ? -17.554 -2.048 4.574 1.00 85.56 286 VAL A C 1
ATOM 2367 O O . VAL A 1 286 ? -18.266 -1.321 3.865 1.00 85.56 286 VAL A O 1
ATOM 2370 N N . PRO A 1 287 ? -17.807 -3.369 4.698 1.00 83.06 287 PRO A N 1
ATOM 2371 C CA . PRO A 1 287 ? -18.973 -4.035 4.115 1.00 83.06 287 PRO A CA 1
ATOM 2372 C C . PRO A 1 287 ? -20.298 -3.339 4.448 1.00 83.06 287 PRO A C 1
ATOM 2374 O O . PRO A 1 287 ? -20.497 -2.869 5.567 1.00 83.06 287 PRO A O 1
ATOM 2377 N N . LYS A 1 288 ? -21.226 -3.296 3.481 1.00 76.19 288 LYS A N 1
ATOM 2378 C CA . LYS A 1 288 ? -22.511 -2.586 3.620 1.00 76.19 288 LYS A CA 1
ATOM 2379 C C . LYS A 1 288 ? -23.321 -3.062 4.838 1.00 76.19 288 LYS A C 1
ATOM 2381 O O . LYS A 1 288 ? -23.832 -2.234 5.580 1.00 76.19 288 LYS A O 1
ATOM 2386 N N . SER A 1 289 ? -23.353 -4.370 5.089 1.00 79.44 289 SER A N 1
ATOM 2387 C CA . SER A 1 289 ? -24.019 -4.970 6.254 1.00 79.44 289 SER A CA 1
ATOM 2388 C C . SER A 1 289 ? -23.497 -4.445 7.596 1.00 79.44 289 SER A C 1
ATOM 2390 O O . SER A 1 289 ? -24.287 -4.231 8.507 1.00 79.44 289 SER A O 1
ATOM 2392 N N . LEU A 1 290 ? -22.191 -4.182 7.716 1.00 82.88 290 LEU A N 1
ATOM 2393 C CA . LEU A 1 290 ? -21.610 -3.598 8.929 1.00 82.88 290 LEU A CA 1
ATOM 2394 C C . LEU A 1 290 ? -21.888 -2.090 9.023 1.00 82.88 290 LEU A C 1
ATOM 2396 O O . LEU A 1 290 ? -22.105 -1.580 10.114 1.00 82.88 290 LEU A O 1
ATOM 2400 N N . ARG A 1 291 ? -21.957 -1.378 7.889 1.00 83.62 291 ARG A N 1
ATOM 2401 C CA . ARG A 1 291 ? -22.318 0.055 7.850 1.00 83.62 291 ARG A CA 1
ATOM 2402 C C . ARG A 1 291 ? -23.746 0.350 8.299 1.00 83.62 291 ARG A C 1
ATOM 2404 O O . ARG A 1 291 ? -23.998 1.444 8.793 1.00 83.62 291 ARG A O 1
ATOM 2411 N N . GLU A 1 292 ? -24.660 -0.587 8.070 1.00 84.38 292 GLU A N 1
ATOM 2412 C CA . GLU A 1 292 ? -26.085 -0.450 8.397 1.00 84.38 292 GLU A CA 1
ATOM 2413 C C . GLU A 1 292 ? -26.458 -1.160 9.711 1.00 84.38 292 GLU A C 1
ATOM 2415 O O . GLU A 1 292 ? -27.444 -0.787 10.339 1.00 84.38 292 GLU A O 1
ATOM 2420 N N . GLY A 1 293 ? -25.675 -2.162 10.134 1.00 84.12 293 GLY A N 1
ATOM 2421 C CA . GLY A 1 293 ? -25.957 -2.998 11.306 1.00 84.12 293 GLY A CA 1
ATOM 2422 C C . GLY A 1 293 ? -25.103 -2.744 12.554 1.00 84.12 293 GLY A C 1
ATOM 2423 O O . GLY A 1 293 ? -25.414 -3.326 13.591 1.00 84.12 293 GLY A O 1
ATOM 2424 N N . THR A 1 294 ? -24.039 -1.930 12.498 1.00 92.06 294 THR A N 1
ATOM 2425 C CA . THR A 1 294 ? -23.190 -1.636 13.672 1.00 92.06 294 THR A CA 1
ATOM 2426 C C . THR A 1 294 ? -22.755 -0.168 13.758 1.00 92.06 294 THR A C 1
ATOM 2428 O O . THR A 1 294 ? -22.912 0.626 12.830 1.00 92.06 294 THR A O 1
ATOM 2431 N N . ASP A 1 295 ? -22.167 0.198 14.895 1.00 93.50 295 ASP A N 1
ATOM 2432 C CA . ASP A 1 295 ? -21.577 1.505 15.192 1.00 93.50 295 ASP A CA 1
ATOM 2433 C C . ASP A 1 295 ? -20.194 1.734 14.548 1.00 93.50 295 ASP A C 1
ATOM 2435 O O . ASP A 1 295 ? -19.579 2.782 14.766 1.00 93.50 295 ASP A O 1
ATOM 2439 N N . ILE A 1 296 ? -19.705 0.810 13.708 1.00 91.38 296 ILE A N 1
ATOM 2440 C CA . ILE A 1 296 ? -18.344 0.847 13.145 1.00 91.38 296 ILE A CA 1
ATOM 2441 C C . ILE A 1 296 ? -18.037 2.147 12.388 1.00 91.38 296 ILE A C 1
ATOM 2443 O O . ILE A 1 296 ? -16.918 2.648 12.448 1.00 91.38 296 ILE A O 1
ATOM 2447 N N . LEU A 1 297 ? -19.026 2.753 11.718 1.00 90.06 297 LEU A N 1
ATOM 2448 C CA . LEU A 1 297 ? -18.853 4.052 11.053 1.00 90.06 297 LEU A CA 1
ATOM 2449 C C . LEU A 1 297 ? -18.725 5.230 12.030 1.00 90.06 297 LEU A C 1
ATOM 2451 O O . LEU A 1 297 ? -18.213 6.274 11.634 1.00 90.06 297 LEU A O 1
ATOM 2455 N N . SER A 1 298 ? -19.181 5.095 13.275 1.00 93.50 298 SER A N 1
ATOM 2456 C CA . SER A 1 298 ? -18.923 6.068 14.341 1.00 93.50 298 SER A CA 1
ATOM 2457 C C . SER A 1 298 ? -17.495 5.903 14.866 1.00 93.50 298 SER A C 1
ATOM 2459 O O . SER A 1 298 ? -16.714 6.851 14.821 1.00 93.50 298 SER A O 1
ATOM 2461 N N . ILE A 1 299 ? -17.115 4.670 15.227 1.00 93.81 299 ILE A N 1
ATOM 2462 C CA . ILE A 1 299 ? -15.775 4.320 15.730 1.00 93.81 299 ILE A CA 1
ATOM 2463 C C . ILE A 1 299 ? -14.681 4.717 14.724 1.00 93.81 299 ILE A C 1
ATOM 2465 O O . ILE A 1 299 ? -13.683 5.337 15.091 1.00 93.81 299 ILE A O 1
ATOM 2469 N N . LEU A 1 300 ? -14.874 4.417 13.434 1.00 91.31 300 LEU A N 1
ATOM 2470 C CA . LEU A 1 300 ? -13.925 4.794 12.382 1.00 91.31 300 LEU A CA 1
ATOM 2471 C C . LEU A 1 300 ? -13.799 6.316 12.229 1.00 91.31 300 LEU A C 1
ATOM 2473 O O . LEU A 1 300 ? -12.692 6.796 12.012 1.00 91.31 300 LEU A O 1
ATOM 2477 N N . ARG A 1 301 ? -14.891 7.085 12.362 1.00 92.19 301 ARG A N 1
ATOM 2478 C CA . ARG A 1 301 ? -14.844 8.560 12.303 1.00 92.19 301 ARG A CA 1
ATOM 2479 C C . ARG A 1 301 ? -14.145 9.163 13.518 1.00 92.19 301 ARG A C 1
ATOM 2481 O O . ARG A 1 301 ? -13.393 10.117 13.355 1.00 92.19 301 ARG A O 1
ATOM 2488 N N . GLU A 1 302 ? -14.354 8.601 14.707 1.00 93.19 302 GLU A N 1
ATOM 2489 C CA . GLU A 1 302 ? -13.653 9.040 15.914 1.00 93.19 302 GLU A CA 1
ATOM 2490 C C . GLU A 1 302 ? -12.147 8.760 15.816 1.00 93.19 302 GLU A C 1
ATOM 2492 O O . GLU A 1 302 ? -11.335 9.647 16.070 1.00 93.19 302 GLU A O 1
ATOM 2497 N N . ASN A 1 303 ? -11.757 7.562 15.367 1.00 91.06 303 ASN A N 1
ATOM 2498 C CA . ASN A 1 303 ? -10.349 7.222 15.157 1.00 91.06 303 ASN A CA 1
ATOM 2499 C C . ASN A 1 303 ? -9.710 8.030 14.013 1.00 91.06 303 ASN A C 1
ATOM 2501 O O . ASN A 1 303 ? -8.550 8.418 14.121 1.00 91.06 303 ASN A O 1
ATOM 2505 N N . ALA A 1 304 ? -10.462 8.365 12.961 1.00 88.12 304 ALA A N 1
ATOM 2506 C CA . ALA A 1 304 ? -9.998 9.240 11.882 1.00 88.12 304 ALA A CA 1
ATOM 2507 C C . ALA A 1 304 ? -9.753 10.696 12.314 1.00 88.12 304 ALA A C 1
ATOM 2509 O O . ALA A 1 304 ? -8.995 11.404 11.652 1.00 88.12 304 ALA A O 1
ATOM 2510 N N . ALA A 1 305 ? -10.349 11.140 13.427 1.00 88.69 305 ALA A N 1
ATOM 2511 C CA . ALA A 1 305 ? -10.086 12.444 14.038 1.00 88.69 305 ALA A CA 1
ATOM 2512 C C . ALA A 1 305 ? -8.842 12.457 14.955 1.00 88.69 305 ALA A C 1
ATOM 2514 O O . ALA A 1 305 ? -8.509 13.495 15.526 1.00 88.69 305 ALA A O 1
ATOM 2515 N N . ARG A 1 306 ? -8.148 11.320 15.107 1.00 89.19 306 ARG A N 1
ATOM 2516 C CA . ARG A 1 306 ? -6.943 11.159 15.936 1.00 89.19 306 ARG A CA 1
ATOM 2517 C C . ARG A 1 306 ? -5.706 10.976 15.049 1.00 89.19 306 ARG A C 1
ATOM 2519 O O . ARG A 1 306 ? -5.812 10.537 13.908 1.00 89.19 306 ARG A O 1
ATOM 2526 N N . LEU A 1 307 ? -4.522 11.277 15.587 1.00 88.38 307 LEU A N 1
ATOM 2527 C CA . LEU A 1 307 ? -3.247 10.945 14.938 1.00 88.38 307 LEU A CA 1
ATOM 2528 C C . LEU A 1 307 ? -3.144 9.424 14.743 1.00 88.38 307 LEU A C 1
ATOM 2530 O O . LEU A 1 307 ? -3.379 8.663 15.682 1.00 88.38 307 LEU A O 1
ATOM 2534 N N . GLN A 1 308 ? -2.773 8.991 13.540 1.00 91.19 308 GLN A N 1
ATOM 2535 C CA . GLN A 1 308 ? -2.599 7.583 13.179 1.00 91.19 308 GLN A CA 1
ATOM 2536 C C . GLN A 1 308 ? -1.256 7.360 12.477 1.00 91.19 308 GLN A C 1
ATOM 2538 O O . GLN A 1 308 ? -0.658 8.279 11.914 1.00 91.19 308 GLN A O 1
ATOM 2543 N N . THR A 1 309 ? -0.786 6.117 12.498 1.00 91.50 309 THR A N 1
ATOM 2544 C CA . THR A 1 309 ? 0.466 5.663 11.888 1.00 91.50 309 THR A CA 1
ATOM 2545 C C . THR A 1 309 ? 0.267 4.322 11.164 1.00 91.50 309 THR A C 1
ATOM 2547 O O . THR A 1 309 ? -0.753 3.651 11.349 1.00 91.50 309 THR A O 1
ATOM 2550 N N . PRO A 1 310 ? 1.251 3.843 10.380 1.00 93.75 310 PRO A N 1
ATOM 2551 C CA . PRO A 1 310 ? 1.170 2.524 9.757 1.00 93.75 310 PRO A CA 1
ATOM 2552 C C . PRO A 1 310 ? 1.175 1.348 10.760 1.00 93.75 310 PRO A C 1
ATOM 2554 O O . PRO A 1 310 ? 0.791 0.238 10.389 1.00 93.75 310 PRO A O 1
ATOM 2557 N N . TYR A 1 311 ? 1.548 1.572 12.031 1.00 95.25 311 TYR A N 1
ATOM 2558 C CA . TYR A 1 311 ? 1.369 0.578 13.101 1.00 95.25 311 TYR A CA 1
ATOM 2559 C C . TYR A 1 311 ? -0.105 0.420 13.494 1.00 95.25 311 TYR A C 1
ATOM 2561 O O . TYR A 1 311 ? -0.550 -0.704 13.710 1.00 95.25 311 TYR A O 1
ATOM 2569 N N . ASP A 1 312 ? -0.870 1.514 13.537 1.00 94.69 312 ASP A N 1
ATOM 2570 C CA . ASP A 1 312 ? -2.305 1.488 13.842 1.00 94.69 312 ASP A CA 1
ATOM 2571 C C . ASP A 1 312 ? -3.073 0.757 12.733 1.00 94.69 312 ASP A C 1
ATOM 2573 O O . ASP A 1 312 ? -3.909 -0.096 13.016 1.00 94.69 312 ASP A O 1
ATOM 2577 N N . ILE A 1 313 ? -2.683 0.972 11.470 1.00 93.62 313 ILE A N 1
ATOM 2578 C CA . ILE A 1 313 ? -3.186 0.208 10.317 1.00 93.62 313 ILE A CA 1
ATOM 2579 C C . ILE A 1 313 ? -2.888 -1.297 10.475 1.00 93.62 313 ILE A C 1
ATOM 2581 O O . ILE A 1 313 ? -3.785 -2.121 10.275 1.00 93.62 313 ILE A O 1
ATOM 2585 N N . ARG A 1 314 ? -1.667 -1.688 10.889 1.00 95.44 314 ARG A N 1
ATOM 2586 C CA . ARG A 1 314 ? -1.353 -3.100 11.205 1.00 95.44 314 ARG A CA 1
ATOM 2587 C C . ARG A 1 314 ? -2.219 -3.628 12.347 1.00 95.44 314 ARG A C 1
ATOM 2589 O O . ARG A 1 314 ? -2.681 -4.764 12.260 1.00 95.44 314 ARG A O 1
ATOM 2596 N N . ALA A 1 315 ? -2.437 -2.836 13.395 1.00 95.38 315 ALA A N 1
ATOM 2597 C CA . ALA A 1 315 ? -3.267 -3.218 14.532 1.00 95.38 315 ALA A CA 1
ATOM 2598 C C . ALA A 1 315 ? -4.732 -3.429 14.118 1.00 95.38 315 ALA A C 1
ATOM 2600 O O . ALA A 1 315 ? -5.323 -4.430 14.508 1.00 95.38 315 ALA A O 1
ATOM 2601 N N . THR A 1 316 ? -5.291 -2.569 13.259 1.00 93.38 316 THR A N 1
ATOM 2602 C CA . THR A 1 316 ? -6.644 -2.744 12.707 1.00 93.38 316 THR A CA 1
ATOM 2603 C C . THR A 1 316 ? -6.760 -4.025 11.876 1.00 93.38 316 THR A C 1
ATOM 2605 O O . THR A 1 316 ? -7.710 -4.783 12.055 1.00 93.38 316 THR A O 1
ATOM 2608 N N . PHE A 1 317 ? -5.775 -4.340 11.024 1.00 94.88 317 PHE A N 1
ATOM 2609 C CA . PHE A 1 317 ? -5.754 -5.621 10.302 1.00 94.88 317 PHE A CA 1
ATOM 2610 C C . PHE A 1 317 ? -5.637 -6.838 11.237 1.00 94.88 317 PHE A C 1
ATOM 2612 O O . PHE A 1 317 ? -6.280 -7.855 10.986 1.00 94.88 317 PHE A O 1
ATOM 2619 N N . LEU A 1 318 ? -4.865 -6.731 12.325 1.00 94.88 318 LEU A N 1
ATOM 2620 C CA . LEU A 1 318 ? -4.775 -7.757 13.372 1.00 94.88 318 LEU A CA 1
ATOM 2621 C C . LEU A 1 318 ? -6.030 -7.875 14.250 1.00 94.88 318 LEU A C 1
ATOM 2623 O O . LEU A 1 318 ? -6.138 -8.842 15.000 1.00 94.88 318 LEU A O 1
ATOM 2627 N N . ASP A 1 319 ? -6.958 -6.922 14.186 1.00 93.06 319 ASP A N 1
ATOM 2628 C CA . ASP A 1 319 ? -8.237 -6.983 14.897 1.00 93.06 319 ASP A CA 1
ATOM 2629 C C . ASP A 1 319 ? -9.331 -7.601 14.013 1.00 93.06 319 ASP A C 1
ATOM 2631 O O . ASP A 1 319 ? -10.010 -8.533 14.433 1.00 93.06 319 ASP A O 1
ATOM 2635 N N . ILE A 1 320 ? -9.398 -7.185 12.741 1.00 89.25 320 ILE A N 1
ATOM 2636 C CA . ILE A 1 320 ? -10.321 -7.696 11.703 1.00 89.25 320 ILE A CA 1
ATOM 2637 C C . ILE A 1 320 ? -10.212 -9.221 11.486 1.00 89.25 320 ILE A C 1
ATOM 2639 O O . ILE A 1 320 ? -11.163 -9.856 11.034 1.00 89.25 320 ILE A O 1
ATOM 2643 N N . ILE A 1 321 ? -9.054 -9.813 11.781 1.00 90.25 321 ILE A N 1
ATOM 2644 C CA . ILE A 1 321 ? -8.731 -11.230 11.548 1.00 90.25 321 ILE A CA 1
ATOM 2645 C C . ILE A 1 321 ? -9.114 -12.179 12.714 1.00 90.25 321 ILE A C 1
ATOM 2647 O O . ILE A 1 321 ? -8.894 -13.393 12.629 1.00 90.25 321 ILE A O 1
ATOM 2651 N N . LYS A 1 322 ? -9.597 -11.653 13.844 1.00 78.94 322 LYS A N 1
ATOM 2652 C CA . LYS A 1 322 ? -9.773 -12.434 15.082 1.00 78.94 322 LYS A CA 1
ATOM 2653 C C . LYS A 1 322 ? -10.938 -13.419 15.017 1.00 78.94 322 LYS A C 1
ATOM 2655 O O . LYS A 1 322 ? -10.625 -14.613 15.236 1.00 78.94 322 LYS A O 1
#

Organism: Teladorsagia circumcincta (NCBI:txid45464)

Solvent-accessible surface area (backbone atoms only — not comparable to full-atom values): 19415 Å² total; per-residue (Å²): 136,91,84,84,80,89,79,89,78,64,94,76,88,60,90,75,73,82,87,74,62,83,78,36,80,90,50,42,89,77,52,69,85,87,68,61,86,62,80,82,51,66,94,79,70,70,77,49,62,47,81,55,99,87,41,53,42,45,67,66,86,96,71,87,71,72,60,68,73,76,41,57,56,36,32,28,36,48,52,37,34,39,74,69,48,66,26,45,65,26,89,38,38,45,80,78,40,96,54,70,43,42,37,50,38,15,37,39,55,66,43,40,55,53,66,46,83,27,64,96,75,78,38,82,57,44,72,50,76,35,52,70,66,74,52,31,78,38,70,52,71,87,57,73,30,54,55,49,57,42,41,76,70,63,25,50,27,36,42,34,52,51,43,68,52,34,78,60,20,51,86,84,22,57,26,56,83,65,82,78,40,82,38,63,41,59,69,56,36,44,37,51,81,62,53,70,39,73,64,50,50,64,56,70,28,82,89,63,73,67,55,61,66,57,53,47,51,47,54,49,51,54,54,69,71,40,65,83,93,43,57,76,49,74,47,78,46,78,48,74,37,47,75,84,45,50,62,40,44,59,61,44,20,62,54,55,27,45,56,54,33,83,72,69,58,87,89,60,79,73,56,30,70,84,64,38,85,86,44,52,86,44,70,52,68,67,60,67,69,50,64,77,71,47,65,57,67,55,57,50,50,58,56,28,76,35,85,40,40,41,52,54,55,30,50,51,55,66,55,77,69,110